Protein AF-A0A8J4F6Y8-F1 (afdb_monomer)

Sequence (234 aa):
ITSCKPILSDVALLPSKLPSEVPADGLSVSTKMNQTKNALALLRNPCPKGVLQQLLASTSFGSQQFRHIGGDKIPEYWGKPSAYTEGTDFLGTPKNHLDLIKKRPLSPDVLEIDNKSLHYKFPLGALSSIANRVTGVAMSVGFAGAGILALRGSLDGVVTSLAGNFVIAFPLKFLVSYVIIYHYLGGLRHFVWDLHKIGNNADRTSLLEVPKVEISSKTLLGASAVISFICALL

Secondary structure (DSSP, 8-state):
-----------------PPP--------THHHHHHHHHHHHHHHS---HHHHHHHHHHT-GGGS----TT-----TTTTS-BTTB--SGGGT--TTHHHHHHT-PPPPSSB-TTSSSB-S---HHHHHHHHHHHHHHHHHHHHHHHHHHHHTT-HHHHHHHHHT-HHHHHHHHHHHHHHHHHHHHHHHHHHHHHTS--GGG--TTSTTSHHHHHHHHHHHHHHHHHHHHHHHH-

Organism: NCBI:txid51714

Mean predicted aligned error: 16.61 Å

InterPro domains:
  IPR000701 Succinate dehydrogenase/fumarate reductase type B, transmembrane subunit [PF01127] (103-204)
  IPR014314 Succinate dehydrogenase, cytochrome b556 subunit [PTHR10978] (63-231)
  IPR014314 Succinate dehydrogenase, cytochrome b556 subunit [cd03499] (104-230)
  IPR034804 Fumarate reductase/succinate dehydrogenase, transmembrane subunit [G3DSA:1.20.1300.10] (100-234)
  IPR034804 Fumarate reductase/succinate dehydrogenase, transmembrane subunit [SSF81343] (102-201)

Radius of gyration: 28.87 Å; Cα contacts (8 Å, |Δi|>4): 109; chains: 1; bounding box: 68×73×69 Å

pLDDT: mean 75.63, std 19.69, range [33.5, 97.75]

Solvent-accessible surface area (backbone atoms only — not comparable to full-atom values): 14434 Å² total; per-residue (Å²): 137,87,89,84,81,84,93,83,84,81,84,79,82,77,83,90,71,84,82,76,86,81,83,94,73,87,85,62,76,66,60,61,59,53,53,53,52,53,54,54,52,62,72,68,50,76,74,55,65,66,58,54,48,49,50,52,58,75,63,46,72,78,74,62,77,85,69,54,92,85,55,94,66,75,58,95,49,70,71,36,62,48,103,88,42,85,40,43,73,87,75,72,62,56,98,58,47,69,64,53,56,74,65,55,78,80,76,69,61,62,41,33,92,82,68,79,48,72,59,52,87,78,51,62,48,56,52,49,54,53,50,35,52,52,28,47,52,52,49,52,51,49,54,52,51,51,51,55,31,50,77,68,70,46,40,65,63,53,52,53,63,46,60,73,38,65,87,54,28,40,61,48,41,24,52,55,39,28,37,53,47,35,29,50,55,47,48,52,51,50,58,57,54,71,76,51,64,71,70,101,68,40,58,98,81,44,73,80,41,66,73,48,36,43,50,53,36,52,48,47,58,51,51,23,50,54,53,13,50,54,60,35,74,106

Structure (mmCIF, N/CA/C/O backbone):
data_AF-A0A8J4F6Y8-F1
#
_entry.id   AF-A0A8J4F6Y8-F1
#
loop_
_atom_site.group_PDB
_atom_site.id
_atom_site.type_symbol
_atom_site.label_atom_id
_atom_site.label_alt_id
_atom_site.label_comp_id
_atom_site.label_asym_id
_atom_site.label_entity_id
_atom_site.label_seq_id
_atom_site.pdbx_PDB_ins_code
_atom_site.Cartn_x
_atom_site.Cartn_y
_atom_site.Cartn_z
_atom_site.occupancy
_atom_site.B_iso_or_equiv
_atom_site.auth_seq_id
_atom_site.auth_comp_id
_atom_site.auth_asym_id
_atom_site.auth_atom_id
_atom_site.pdbx_PDB_model_num
ATOM 1 N N . ILE A 1 1 ? 40.775 19.683 -25.500 1.00 45.91 1 ILE A N 1
ATOM 2 C CA . ILE A 1 1 ? 40.633 21.156 -25.639 1.00 45.91 1 ILE A CA 1
ATOM 3 C C . ILE A 1 1 ? 39.166 21.426 -25.969 1.00 45.91 1 ILE A C 1
ATOM 5 O O . ILE A 1 1 ? 38.630 20.609 -26.699 1.00 45.91 1 ILE A O 1
ATOM 9 N N . THR A 1 2 ? 38.576 22.484 -25.379 1.00 39.84 2 THR A N 1
ATOM 10 C CA . THR A 1 2 ? 37.134 22.843 -25.201 1.00 39.84 2 THR A CA 1
ATOM 11 C C . THR A 1 2 ? 36.438 22.042 -24.084 1.00 39.84 2 THR A C 1
ATOM 13 O O . THR A 1 2 ? 35.984 20.935 -24.327 1.00 39.84 2 THR A O 1
ATOM 16 N N . SER A 1 3 ? 36.501 22.393 -22.789 1.00 33.50 3 SER A N 1
ATOM 17 C CA . SER A 1 3 ? 36.133 23.624 -22.047 1.00 33.50 3 SER A CA 1
ATOM 18 C C . SER A 1 3 ? 34.637 23.966 -22.107 1.00 33.50 3 SER A C 1
ATOM 20 O O . SER A 1 3 ? 34.219 24.799 -22.905 1.00 33.50 3 SER A O 1
ATOM 22 N N . CYS A 1 4 ? 33.846 23.332 -21.235 1.00 36.78 4 CYS A N 1
ATOM 23 C CA . CYS A 1 4 ? 32.502 23.778 -20.862 1.00 36.78 4 CYS A CA 1
ATOM 24 C C . CYS A 1 4 ? 32.566 24.360 -19.443 1.00 36.78 4 CYS A C 1
ATOM 26 O O . CYS A 1 4 ? 32.826 23.640 -18.480 1.00 36.78 4 CYS A O 1
ATOM 28 N N . LYS A 1 5 ? 32.364 25.677 -19.335 1.00 39.34 5 LYS A N 1
ATOM 29 C CA . LYS A 1 5 ? 32.176 26.402 -18.070 1.00 39.34 5 LYS A CA 1
ATOM 30 C C . LYS A 1 5 ? 30.792 26.094 -17.468 1.00 39.34 5 LYS A C 1
ATOM 32 O O . LYS A 1 5 ? 29.845 25.902 -18.230 1.00 39.34 5 LYS A O 1
ATOM 37 N N . PRO A 1 6 ? 30.652 26.107 -16.131 1.00 40.25 6 PRO A N 1
ATOM 38 C CA . PRO A 1 6 ? 29.367 25.979 -15.454 1.00 40.25 6 PRO A CA 1
ATOM 39 C C . PRO A 1 6 ? 28.581 27.299 -15.493 1.00 40.25 6 PRO A C 1
ATOM 41 O O . PRO A 1 6 ? 29.143 28.376 -15.296 1.00 40.25 6 PRO A O 1
ATOM 44 N N . ILE A 1 7 ? 27.273 27.199 -15.729 1.00 39.38 7 ILE A N 1
ATOM 45 C CA . ILE A 1 7 ? 26.305 28.293 -15.598 1.00 39.38 7 ILE A CA 1
ATOM 46 C C . ILE A 1 7 ? 25.971 28.419 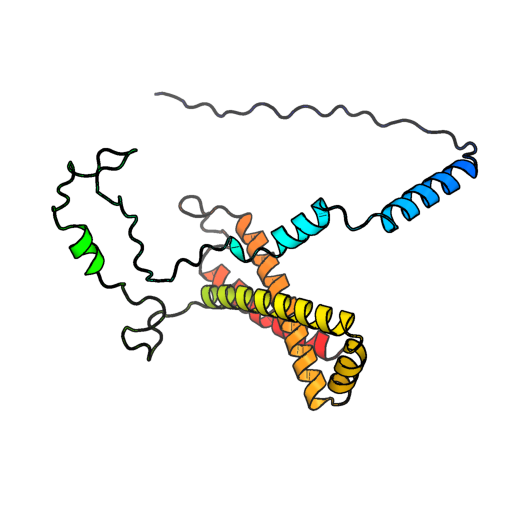-14.106 1.00 39.38 7 ILE A C 1
ATOM 48 O O . ILE A 1 7 ? 25.304 27.560 -13.533 1.00 39.38 7 ILE A O 1
ATOM 52 N N . LEU A 1 8 ? 26.504 29.466 -13.479 1.00 44.38 8 LEU A N 1
ATOM 53 C CA . LEU A 1 8 ? 26.284 29.856 -12.087 1.00 44.38 8 LEU A CA 1
ATOM 54 C C . LEU A 1 8 ? 26.102 31.383 -12.075 1.00 44.38 8 LEU A C 1
ATOM 56 O O . LEU A 1 8 ? 27.085 32.115 -12.086 1.00 44.38 8 LEU A O 1
ATOM 60 N N . SER A 1 9 ? 24.847 31.829 -12.130 1.00 41.81 9 SER A N 1
ATOM 61 C CA . SER A 1 9 ? 24.334 33.195 -11.884 1.00 41.81 9 SER A CA 1
ATOM 62 C C . SER A 1 9 ? 22.834 33.115 -12.225 1.00 41.81 9 SER A C 1
ATOM 64 O O . SER A 1 9 ? 22.499 32.704 -13.328 1.00 41.81 9 SER A O 1
ATOM 66 N N . ASP A 1 10 ? 21.860 33.263 -11.330 1.00 35.16 10 ASP A N 1
ATOM 67 C CA . ASP A 1 10 ? 21.600 34.439 -10.510 1.00 35.16 10 ASP A CA 1
ATOM 68 C C . ASP A 1 10 ? 20.793 34.051 -9.258 1.00 35.16 10 ASP A C 1
ATOM 70 O O . ASP A 1 10 ? 19.591 33.786 -9.313 1.00 35.16 10 ASP A O 1
ATOM 74 N N . VAL A 1 11 ? 21.452 34.038 -8.099 1.00 44.16 11 VAL A N 1
ATOM 75 C CA . VAL A 1 11 ? 20.766 34.136 -6.806 1.00 44.16 11 VAL A CA 1
ATOM 76 C C . VAL A 1 11 ? 20.540 35.622 -6.569 1.00 44.16 11 VAL A C 1
ATOM 78 O O . VAL A 1 11 ? 21.456 36.352 -6.194 1.00 44.16 11 VAL A O 1
ATOM 81 N N . ALA A 1 12 ? 19.322 36.079 -6.849 1.00 41.81 12 ALA A N 1
ATOM 82 C CA . ALA A 1 12 ? 18.897 37.429 -6.532 1.00 41.81 12 ALA A CA 1
ATOM 83 C C . ALA A 1 12 ? 18.983 37.649 -5.013 1.00 41.81 12 ALA A C 1
ATOM 85 O O . ALA A 1 12 ? 18.318 36.982 -4.219 1.00 41.81 12 ALA A O 1
ATOM 86 N N . LEU A 1 13 ? 19.840 38.596 -4.638 1.00 40.38 13 LEU A N 1
ATOM 87 C CA . LEU A 1 13 ? 19.962 39.184 -3.311 1.00 40.38 13 LEU A CA 1
ATOM 88 C C . LEU A 1 13 ? 18.589 39.668 -2.818 1.00 40.38 13 LEU A C 1
ATOM 90 O O . LEU A 1 13 ? 18.025 40.618 -3.360 1.00 40.38 13 LEU A O 1
ATOM 94 N N . LEU A 1 14 ? 18.067 39.034 -1.767 1.00 41.09 14 LEU A N 1
ATOM 95 C CA . LEU A 1 14 ? 16.946 39.567 -0.997 1.00 41.09 14 LEU A CA 1
ATOM 96 C C . LEU A 1 14 ? 17.449 40.727 -0.119 1.00 41.09 14 LEU A C 1
ATOM 98 O O . LEU A 1 14 ? 18.405 40.535 0.636 1.00 41.09 14 LEU A O 1
ATOM 102 N N . PRO A 1 15 ? 16.829 41.919 -0.163 1.00 41.16 15 PRO A N 1
ATOM 103 C CA . PRO A 1 15 ? 17.179 42.996 0.748 1.00 41.16 15 PRO A CA 1
ATOM 104 C C . PRO A 1 15 ? 16.676 42.692 2.164 1.00 41.16 15 PRO A C 1
ATOM 106 O O . PRO A 1 15 ? 15.479 42.552 2.415 1.00 41.16 15 PRO A O 1
ATOM 109 N N . SER A 1 16 ? 17.608 42.654 3.112 1.00 47.72 16 SER A N 1
ATOM 110 C CA . SER A 1 16 ? 17.347 42.716 4.546 1.00 47.72 16 SER A CA 1
ATOM 111 C C . SER A 1 16 ? 16.750 44.080 4.909 1.00 47.72 16 SER A C 1
ATOM 113 O O . SER A 1 16 ? 17.467 45.078 5.002 1.00 47.72 16 SER A O 1
ATOM 115 N N . LYS A 1 17 ? 15.436 44.138 5.131 1.00 40.09 17 LYS A N 1
ATOM 116 C CA . LYS A 1 17 ? 14.787 45.263 5.813 1.00 40.09 17 LYS A CA 1
ATOM 117 C C . LYS A 1 17 ? 13.775 44.721 6.817 1.00 40.09 17 LYS A C 1
ATOM 119 O O . LYS A 1 17 ? 12.683 44.300 6.456 1.00 40.09 17 LYS A O 1
ATOM 124 N N . LEU A 1 18 ? 14.189 44.712 8.081 1.00 46.00 18 LEU A N 1
ATOM 125 C CA . LEU A 1 18 ? 13.312 44.573 9.240 1.00 46.00 18 LEU A CA 1
ATOM 126 C C . LEU A 1 18 ? 12.413 45.819 9.313 1.00 46.00 18 LEU A C 1
ATOM 128 O O . LEU A 1 18 ? 12.954 46.928 9.320 1.00 46.00 18 LEU A O 1
ATOM 132 N N . PRO A 1 19 ? 11.077 45.691 9.363 1.00 43.34 19 PRO A N 1
ATOM 133 C CA . PRO A 1 19 ? 10.228 46.812 9.724 1.00 43.34 19 PRO A CA 1
ATOM 134 C C . PRO A 1 19 ? 10.317 47.052 11.235 1.00 43.34 19 PRO A C 1
ATOM 136 O O . PRO A 1 19 ? 9.985 46.193 12.050 1.00 43.34 19 PRO A O 1
ATOM 139 N N . SER A 1 20 ? 10.808 48.240 11.573 1.00 45.66 20 SER A N 1
ATOM 140 C CA . SER A 1 20 ? 10.759 48.867 12.888 1.00 45.66 20 SER A CA 1
ATOM 141 C C . SER A 1 20 ? 9.320 49.022 13.393 1.00 45.66 20 SER A C 1
ATOM 143 O O . SER A 1 20 ? 8.430 49.362 12.617 1.00 45.66 20 SER A O 1
ATOM 145 N N . GLU A 1 21 ? 9.158 48.775 14.692 1.00 44.97 21 GLU A N 1
ATOM 146 C CA . GLU A 1 21 ? 8.142 49.259 15.640 1.00 44.97 21 GLU A CA 1
ATOM 147 C C . GLU A 1 21 ? 6.882 49.940 15.067 1.00 44.97 21 GLU A C 1
ATOM 149 O O . GLU A 1 21 ? 6.929 51.040 14.517 1.00 44.97 21 GLU A O 1
ATOM 154 N N . VAL A 1 22 ? 5.724 49.311 15.302 1.00 48.88 22 VAL A N 1
ATOM 155 C CA . VAL A 1 22 ? 4.402 49.942 15.170 1.00 48.88 22 VAL A CA 1
ATOM 156 C C . VAL A 1 22 ? 3.898 50.286 16.579 1.00 48.88 22 VAL A C 1
ATOM 158 O O . VAL A 1 22 ? 3.824 49.380 17.415 1.00 48.88 22 VAL A O 1
ATOM 161 N N . PRO A 1 23 ? 3.549 51.554 16.866 1.00 44.72 23 PRO A N 1
ATOM 162 C CA . PRO A 1 23 ? 3.021 51.957 18.162 1.00 44.72 23 PRO A CA 1
ATOM 163 C C . PRO A 1 23 ? 1.606 51.410 18.378 1.00 44.72 23 PRO A C 1
ATOM 165 O O . PRO A 1 23 ? 0.785 51.324 17.462 1.00 44.72 23 PRO A O 1
ATOM 168 N N . ALA A 1 24 ? 1.341 51.024 19.621 1.00 49.94 24 ALA A N 1
ATOM 169 C CA . ALA A 1 24 ? 0.055 50.541 20.084 1.00 49.94 24 ALA A CA 1
ATOM 170 C C . ALA A 1 24 ? -0.905 51.715 20.296 1.00 49.94 24 ALA A C 1
ATOM 172 O O . ALA A 1 24 ? -0.893 52.295 21.370 1.00 49.94 24 ALA A O 1
ATOM 173 N N . ASP A 1 25 ? -1.758 52.016 19.312 1.00 44.94 25 ASP A N 1
ATOM 174 C CA . ASP A 1 25 ? -2.894 52.923 19.498 1.00 44.94 25 ASP A CA 1
ATOM 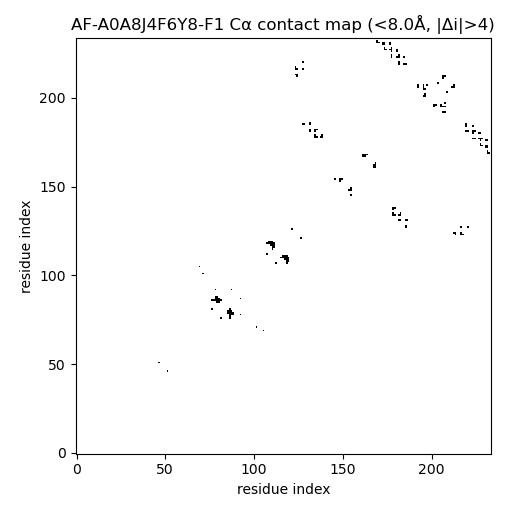175 C C . ASP A 1 25 ? -4.140 52.471 18.709 1.00 44.94 25 ASP A C 1
ATOM 177 O O . ASP A 1 25 ? -4.125 52.278 17.494 1.00 44.94 25 ASP A O 1
ATOM 181 N N . GLY A 1 26 ? -5.225 52.279 19.468 1.00 54.50 26 GLY A N 1
ATOM 182 C CA . GLY A 1 26 ? -6.647 52.197 19.105 1.00 54.50 26 GLY A CA 1
ATOM 183 C C . GLY A 1 26 ? -7.071 51.851 17.671 1.00 54.50 26 GLY A C 1
ATOM 184 O O . GLY A 1 26 ? -7.261 52.741 16.845 1.00 54.50 26 GLY A O 1
ATOM 185 N N . LEU A 1 27 ? -7.460 50.588 17.429 1.00 42.03 27 LEU A N 1
ATOM 186 C CA . LEU A 1 27 ? -8.273 50.215 16.262 1.00 42.03 27 LEU A CA 1
ATOM 187 C C . LEU A 1 27 ? -9.719 49.846 16.650 1.00 42.03 27 LEU A C 1
ATOM 189 O O . LEU A 1 27 ? -10.044 48.725 17.039 1.00 42.03 27 LEU A O 1
ATOM 193 N N . SER A 1 28 ? -10.561 50.869 16.522 1.00 46.94 28 SER A N 1
ATOM 194 C CA . SER A 1 28 ? -12.016 50.916 16.334 1.00 46.94 28 SER A CA 1
ATOM 195 C C . SER A 1 28 ? -12.757 49.596 16.028 1.00 46.94 28 SER A C 1
ATOM 197 O O . SER A 1 28 ? -12.489 48.889 15.055 1.00 46.94 28 SER A O 1
ATOM 199 N N . VAL A 1 29 ? -13.822 49.364 16.806 1.00 55.50 29 VAL A N 1
ATOM 200 C CA . VAL A 1 29 ? -14.866 48.321 16.681 1.00 55.50 29 VAL A CA 1
ATOM 201 C C . VAL A 1 29 ? -15.483 48.219 15.269 1.00 55.50 29 VAL A C 1
ATOM 203 O O . VAL A 1 29 ? -15.992 47.163 14.887 1.00 55.50 29 VAL A O 1
ATOM 206 N N . SER A 1 30 ? -15.373 49.268 14.448 1.00 52.03 30 SER A N 1
ATOM 207 C CA . SER A 1 30 ? -15.907 49.318 13.079 1.00 52.03 30 SER A CA 1
ATOM 208 C C . SER A 1 30 ? -15.252 48.298 12.128 1.00 52.03 30 SER A C 1
ATOM 210 O O . SER A 1 30 ? -15.919 47.707 11.275 1.00 52.03 30 SER A O 1
ATOM 212 N N . THR A 1 31 ? -13.966 47.981 12.319 1.00 53.06 31 THR A N 1
ATOM 213 C CA . THR A 1 31 ? -13.228 47.064 11.428 1.00 53.06 31 THR A CA 1
ATOM 214 C C . THR A 1 31 ? -13.660 45.602 11.607 1.00 53.06 31 THR A C 1
ATOM 216 O O . THR A 1 31 ? -13.779 44.863 10.626 1.00 53.06 31 THR A O 1
ATOM 219 N N . LYS A 1 32 ? -14.000 45.185 12.839 1.00 52.16 32 LYS A N 1
ATOM 220 C CA . LYS A 1 32 ? -14.500 43.823 13.125 1.00 52.16 32 LYS A CA 1
ATOM 221 C C . LYS A 1 32 ? -15.874 43.556 12.499 1.00 52.16 32 LYS A C 1
ATOM 223 O O . LYS A 1 32 ? -16.156 42.430 12.084 1.00 52.16 32 LYS A O 1
ATOM 228 N N . MET A 1 33 ? -16.715 44.584 12.381 1.00 51.03 33 MET A N 1
ATOM 229 C CA . MET A 1 33 ? -18.064 44.448 11.824 1.00 51.03 33 MET A CA 1
ATOM 230 C C . MET A 1 33 ? -18.070 44.346 10.289 1.00 51.03 33 MET A C 1
ATOM 232 O O . MET A 1 33 ? -18.961 43.726 9.712 1.00 51.03 33 MET A O 1
ATOM 236 N N . ASN A 1 34 ? -17.047 44.883 9.618 1.00 51.78 34 ASN A N 1
ATOM 237 C CA . ASN A 1 34 ? -16.889 44.739 8.169 1.00 51.78 34 ASN A CA 1
ATOM 238 C C . ASN A 1 34 ? -16.245 43.399 7.781 1.00 51.78 34 ASN A C 1
ATOM 240 O O . ASN A 1 34 ? -16.642 42.796 6.786 1.00 51.78 34 ASN A O 1
ATOM 244 N N . GLN A 1 35 ? -15.326 42.866 8.595 1.00 55.72 35 GLN A N 1
ATOM 245 C CA . GLN A 1 35 ? -14.761 41.534 8.347 1.00 55.72 35 GLN A CA 1
ATOM 246 C C . GLN A 1 35 ? -15.780 40.402 8.539 1.00 55.72 35 GLN A C 1
ATOM 248 O O . GLN A 1 35 ? -15.805 39.461 7.748 1.00 55.72 35 GLN A O 1
ATOM 253 N N . THR A 1 36 ? -16.678 40.517 9.521 1.00 56.38 36 THR A N 1
ATOM 254 C CA . THR A 1 36 ? -17.753 39.532 9.740 1.00 56.38 36 THR A CA 1
ATOM 255 C C . THR A 1 36 ? -18.798 39.549 8.625 1.00 56.38 36 THR A C 1
ATOM 257 O O . THR A 1 36 ? -19.221 38.485 8.181 1.00 56.38 36 THR A O 1
ATOM 260 N N . LYS A 1 37 ? -19.157 40.723 8.090 1.00 53.41 37 LYS A N 1
ATOM 261 C CA . LYS A 1 37 ? -20.052 40.829 6.922 1.00 53.41 37 LYS A CA 1
ATOM 262 C C . LYS A 1 37 ? -19.440 40.219 5.654 1.00 53.41 37 LYS A C 1
ATOM 264 O O . LYS A 1 37 ? -20.149 39.537 4.920 1.00 53.41 37 LYS A O 1
ATOM 269 N N . ASN A 1 38 ? -18.134 40.385 5.438 1.00 56.91 38 ASN A N 1
ATOM 270 C CA . ASN A 1 38 ? -17.424 39.783 4.302 1.00 56.91 38 ASN A CA 1
ATOM 271 C C . ASN A 1 38 ? -17.278 38.254 4.438 1.00 56.91 38 ASN A C 1
ATOM 273 O O . ASN A 1 38 ? -17.430 37.534 3.453 1.00 56.91 38 ASN A O 1
ATOM 277 N N . ALA A 1 39 ? -17.059 37.742 5.654 1.00 57.31 39 ALA A N 1
ATOM 278 C CA . ALA A 1 39 ? -17.032 36.303 5.925 1.00 57.31 39 ALA A CA 1
ATOM 279 C C . ALA A 1 39 ? -18.417 35.648 5.758 1.00 57.31 39 ALA A C 1
ATOM 281 O O . ALA A 1 39 ? -18.533 34.564 5.188 1.00 57.31 39 ALA A O 1
ATOM 282 N N . LEU A 1 40 ? -19.484 36.331 6.187 1.00 53.00 40 LEU A N 1
ATOM 283 C CA . LEU A 1 40 ? -20.857 35.852 6.017 1.00 53.00 40 LEU A CA 1
ATOM 284 C C . LEU A 1 40 ? -21.312 35.905 4.547 1.00 53.00 40 LEU A C 1
ATOM 286 O O . LEU A 1 40 ? -22.072 35.047 4.105 1.00 53.00 40 LEU A O 1
ATOM 290 N N . ALA A 1 41 ? -20.824 36.880 3.772 1.00 54.75 41 ALA A N 1
ATOM 291 C CA . ALA A 1 41 ? -21.063 36.964 2.331 1.00 54.75 41 ALA A CA 1
ATOM 292 C C . ALA A 1 41 ? -20.375 35.824 1.555 1.00 54.75 41 ALA A C 1
ATOM 294 O O . ALA A 1 41 ? -20.940 35.323 0.585 1.00 54.75 41 ALA A O 1
ATOM 295 N N . LEU A 1 42 ? -19.209 35.350 2.012 1.00 53.22 42 LEU A N 1
ATOM 296 C CA . LEU A 1 42 ? -18.530 34.179 1.439 1.00 53.22 42 LEU A CA 1
ATOM 297 C C . LEU A 1 42 ? -19.296 32.867 1.673 1.00 53.22 42 LEU A C 1
ATOM 299 O O . LEU A 1 42 ? -19.294 32.011 0.794 1.00 53.22 42 LEU A O 1
ATOM 303 N N . LEU A 1 43 ? -20.001 32.732 2.802 1.00 53.91 43 LEU A N 1
ATOM 304 C CA . LEU A 1 43 ? -20.851 31.567 3.099 1.00 53.91 43 LEU A CA 1
ATOM 305 C C . LEU A 1 43 ? -22.188 31.571 2.338 1.00 53.91 43 LEU A C 1
ATOM 307 O O . LEU A 1 43 ? -22.847 30.537 2.254 1.00 53.91 43 LEU A O 1
ATOM 311 N N . ARG A 1 44 ? -22.603 32.721 1.791 1.00 54.22 44 ARG A N 1
ATOM 312 C CA . ARG A 1 44 ? -23.896 32.893 1.106 1.00 54.22 44 ARG A CA 1
ATOM 313 C C . ARG A 1 44 ? -23.809 32.765 -0.416 1.00 54.22 44 ARG A C 1
ATOM 315 O O . ARG A 1 44 ? -24.844 32.726 -1.079 1.00 54.22 44 ARG A O 1
ATOM 322 N N . ASN A 1 45 ? -22.600 32.692 -0.970 1.00 50.25 45 ASN A N 1
ATOM 323 C CA . ASN A 1 45 ? -22.407 32.506 -2.401 1.00 50.25 45 ASN A CA 1
ATOM 324 C C . ASN A 1 45 ? -22.525 31.016 -2.755 1.00 50.25 45 ASN A C 1
ATOM 326 O O . ASN A 1 45 ? -21.855 30.193 -2.126 1.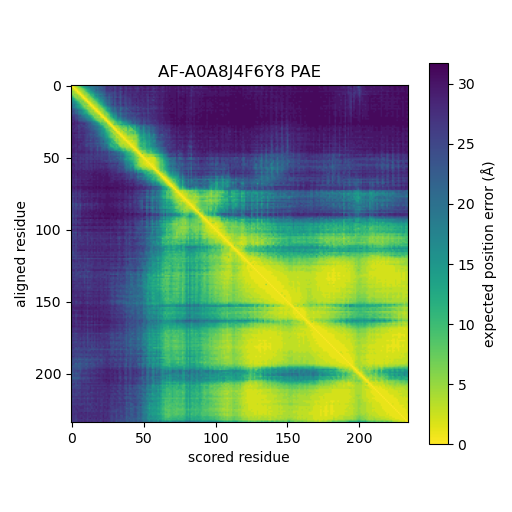00 50.25 45 ASN A O 1
ATOM 330 N N . PRO A 1 46 ? -23.342 30.641 -3.760 1.00 56.59 46 PRO A N 1
ATOM 331 C CA . PRO A 1 46 ? -23.347 29.275 -4.264 1.00 56.59 46 PRO A CA 1
ATOM 332 C C . PRO A 1 46 ? -21.923 28.944 -4.701 1.00 56.59 46 PRO A C 1
ATOM 334 O O . PRO A 1 46 ? -21.328 29.732 -5.439 1.00 56.59 46 PRO A O 1
ATOM 337 N N . CYS A 1 47 ? -21.395 27.831 -4.175 1.00 57.16 47 CYS A N 1
ATOM 338 C CA . CYS A 1 47 ? -20.055 27.289 -4.413 1.00 57.16 47 CYS A CA 1
ATOM 339 C C . CYS A 1 47 ? -19.452 27.863 -5.705 1.00 57.16 47 CYS A C 1
ATOM 341 O O . CYS A 1 47 ? -19.979 27.555 -6.784 1.00 57.16 47 CYS A O 1
ATOM 343 N N . PRO A 1 48 ? -18.440 28.755 -5.630 1.00 60.44 48 PRO A N 1
ATOM 344 C CA . PRO A 1 48 ? -17.907 29.384 -6.825 1.00 60.44 48 PRO A CA 1
ATOM 345 C C . PRO A 1 48 ? -17.555 28.270 -7.799 1.00 60.44 48 PRO A C 1
ATOM 347 O O . PRO A 1 48 ? -16.901 27.303 -7.417 1.00 60.44 48 PRO A O 1
ATOM 350 N N . LYS A 1 49 ? -18.034 28.371 -9.042 1.00 55.56 49 LYS A N 1
ATOM 351 C CA . LYS A 1 49 ? -17.896 27.313 -10.057 1.00 55.56 49 LYS A CA 1
ATOM 352 C C . LYS A 1 49 ? -16.456 26.800 -10.171 1.00 55.56 49 LYS A C 1
ATOM 354 O O . LYS A 1 49 ? -16.270 25.634 -10.472 1.00 55.56 49 LYS A O 1
ATOM 359 N N . GLY A 1 50 ? -15.463 27.633 -9.841 1.00 58.00 50 GLY A N 1
ATOM 360 C CA . GLY A 1 50 ? -14.059 27.246 -9.704 1.00 58.00 50 GLY A CA 1
ATOM 361 C C . GLY A 1 50 ? -13.781 26.184 -8.633 1.00 58.00 50 GLY A C 1
ATOM 362 O O . GLY A 1 50 ? -13.047 25.254 -8.919 1.00 58.00 50 GLY A O 1
ATOM 363 N N . VAL A 1 51 ? -14.400 26.241 -7.450 1.00 63.84 51 VAL A N 1
ATOM 364 C CA . VAL A 1 51 ? -14.264 25.214 -6.396 1.00 63.84 51 VAL A CA 1
ATOM 365 C C . VAL A 1 51 ? -14.971 23.924 -6.800 1.00 63.84 51 VAL A C 1
ATOM 367 O O . VAL A 1 51 ? -14.425 22.845 -6.603 1.00 63.84 51 VAL A O 1
ATOM 370 N N . LEU A 1 52 ? -16.144 24.013 -7.434 1.00 57.66 52 LEU A N 1
ATOM 371 C CA . LEU A 1 52 ? -16.853 22.833 -7.940 1.00 57.66 52 LEU A CA 1
ATOM 372 C C . LEU A 1 52 ? -16.105 22.195 -9.122 1.00 57.66 52 LEU A C 1
ATOM 374 O O . LEU A 1 52 ? -16.005 20.977 -9.204 1.00 57.66 52 LEU A O 1
ATOM 378 N N . GLN A 1 53 ? -15.501 23.005 -9.991 1.00 56.12 53 GLN A N 1
ATOM 379 C CA . GLN A 1 53 ? -14.661 22.551 -11.096 1.00 56.12 53 GLN A CA 1
ATOM 380 C C . GLN A 1 53 ? -13.311 22.014 -10.617 1.00 56.12 53 GLN A C 1
ATOM 382 O O . GLN A 1 53 ? -12.813 21.053 -11.187 1.00 56.12 53 GLN A O 1
ATOM 387 N N . GLN A 1 54 ? -12.752 22.562 -9.539 1.00 56.47 54 GLN A N 1
ATOM 388 C CA . GLN A 1 54 ? -11.549 22.050 -8.888 1.00 56.47 54 GLN A CA 1
ATOM 389 C C . GLN A 1 54 ? -11.837 20.759 -8.114 1.00 56.47 54 GLN A C 1
ATOM 391 O O . GLN A 1 54 ? -10.993 19.870 -8.106 1.00 56.47 54 GLN A O 1
ATOM 396 N N . LEU A 1 55 ? -13.036 20.595 -7.545 1.00 55.44 55 LEU A N 1
ATOM 397 C CA . LEU A 1 55 ? -13.510 19.343 -6.946 1.00 55.44 55 LEU A CA 1
ATOM 398 C C . LEU A 1 55 ? -13.802 18.278 -8.020 1.00 55.44 55 LEU A C 1
ATOM 400 O O . LEU A 1 55 ? -13.420 17.124 -7.862 1.00 55.44 55 LEU A O 1
ATOM 404 N N . LEU A 1 56 ? -14.401 18.660 -9.153 1.00 56.84 56 LEU A N 1
ATOM 405 C CA . LEU A 1 56 ? -14.590 17.789 -10.323 1.00 56.84 56 LEU A CA 1
ATOM 406 C C . LEU A 1 56 ? -13.258 17.401 -10.986 1.00 56.84 56 LEU A C 1
ATOM 408 O O . LEU A 1 56 ? -13.091 16.263 -11.411 1.00 56.84 56 LEU A O 1
ATOM 412 N N . ALA A 1 57 ? -12.289 18.317 -11.039 1.00 55.44 57 ALA A N 1
ATOM 413 C CA . ALA A 1 57 ? -10.946 18.047 -11.551 1.00 55.44 57 ALA A CA 1
ATOM 414 C C . ALA A 1 57 ? -10.105 17.213 -10.572 1.00 55.44 57 ALA A C 1
ATOM 416 O O . ALA A 1 57 ? -9.309 16.387 -10.993 1.00 55.44 57 ALA A O 1
ATOM 417 N N . SER A 1 58 ? -10.292 17.367 -9.259 1.00 53.81 58 SER A N 1
ATOM 418 C CA . SER A 1 58 ? -9.622 16.511 -8.266 1.00 53.81 58 SER A CA 1
ATOM 419 C C . SER A 1 58 ? -10.291 15.143 -8.107 1.00 53.81 58 SER A C 1
ATOM 421 O O . SER A 1 58 ? -9.63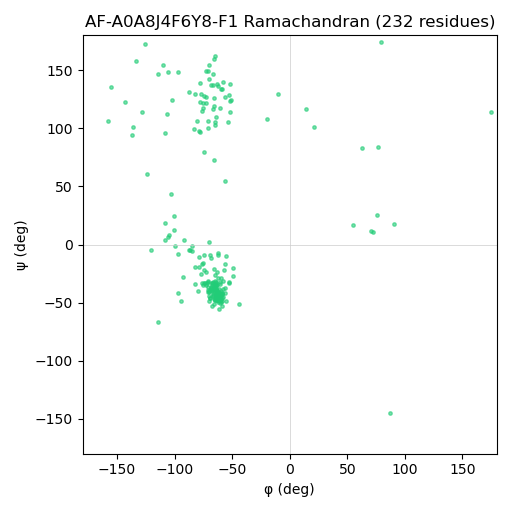9 14.194 -7.682 1.00 53.81 58 SER A O 1
ATOM 423 N N . THR A 1 59 ? -11.553 15.003 -8.525 1.00 50.88 59 THR A N 1
ATOM 424 C CA . THR A 1 59 ? -12.245 13.711 -8.681 1.00 50.88 59 THR A CA 1
ATOM 425 C C . THR A 1 59 ? -12.115 13.127 -10.088 1.00 50.88 59 THR A C 1
ATOM 427 O O . THR A 1 59 ? -12.661 12.052 -10.350 1.00 50.88 59 THR A O 1
ATOM 430 N N . SER A 1 60 ? -11.361 13.763 -10.998 1.00 46.53 60 SER A N 1
ATOM 431 C CA . SER A 1 60 ? -11.117 13.215 -12.328 1.00 46.53 60 SER A CA 1
ATOM 432 C C . SER A 1 60 ? -10.124 12.050 -12.259 1.00 46.53 60 SER A C 1
ATOM 434 O O . SER A 1 60 ? -8.969 12.143 -12.665 1.00 46.53 60 SER A O 1
ATOM 436 N N . PHE A 1 61 ? -10.634 10.886 -11.867 1.00 47.72 61 PHE A N 1
ATOM 437 C CA . PHE A 1 61 ? -10.113 9.588 -12.297 1.00 47.72 61 PHE A CA 1
ATOM 438 C C . PHE A 1 61 ? -10.076 9.461 -13.841 1.00 47.72 61 PHE A C 1
ATOM 440 O O . PHE A 1 61 ? -9.495 8.522 -14.374 1.00 47.72 61 PHE A O 1
ATOM 447 N N . GLY A 1 62 ? -10.675 10.409 -14.577 1.00 41.03 62 GLY A N 1
ATOM 448 C CA . GLY A 1 62 ? -10.826 10.395 -16.033 1.00 41.03 62 GLY A CA 1
ATOM 449 C C . GLY A 1 62 ? -9.578 10.703 -16.869 1.00 41.03 62 GLY A C 1
ATOM 450 O O . GLY A 1 62 ? -9.636 10.515 -18.080 1.00 41.03 62 GLY A O 1
ATOM 451 N N . SER A 1 63 ? -8.457 11.146 -16.284 1.00 42.66 63 SER A N 1
ATOM 452 C CA . SER A 1 63 ? -7.206 11.355 -17.040 1.00 42.66 63 SER A CA 1
ATOM 453 C C . SER A 1 63 ? -6.139 10.292 -16.786 1.00 42.66 63 SER A C 1
ATOM 455 O O . SER A 1 63 ? -5.027 10.409 -17.303 1.00 42.66 63 SER A O 1
ATOM 457 N N . GLN A 1 64 ? -6.448 9.227 -16.039 1.00 44.19 64 GLN A N 1
ATOM 458 C CA . GLN A 1 64 ? -5.694 7.995 -16.220 1.00 44.19 64 GLN A CA 1
ATOM 459 C C . GLN A 1 64 ? -6.120 7.434 -17.571 1.00 44.19 64 GLN A C 1
ATOM 461 O O . GLN A 1 64 ? -7.235 6.942 -17.730 1.00 44.19 64 GLN A O 1
ATOM 466 N N . GLN A 1 65 ? -5.245 7.546 -18.575 1.00 43.12 65 GLN A N 1
ATOM 467 C CA . GLN A 1 65 ? -5.399 6.753 -19.785 1.00 43.12 65 GLN A CA 1
ATOM 468 C C . GLN A 1 65 ? -5.497 5.296 -19.327 1.00 43.12 65 GLN A C 1
ATOM 470 O O . GLN A 1 65 ? -4.487 4.710 -18.938 1.00 43.12 65 GLN A O 1
ATOM 475 N N . PHE A 1 66 ? -6.699 4.717 -19.362 1.00 41.66 66 PHE A N 1
ATOM 476 C CA . PHE A 1 66 ? -6.902 3.277 -19.278 1.00 41.66 66 PHE A CA 1
ATOM 477 C C . PHE A 1 66 ? -6.290 2.666 -20.541 1.00 41.66 66 PHE A C 1
ATOM 479 O O . PHE A 1 66 ? -6.972 2.294 -21.495 1.00 41.66 66 PHE A O 1
ATOM 486 N N . ARG A 1 67 ? -4.958 2.639 -20.593 1.00 48.31 67 ARG A N 1
ATOM 487 C CA . ARG A 1 67 ? -4.212 1.822 -21.530 1.00 48.31 67 ARG A CA 1
ATOM 488 C C . ARG A 1 67 ? -4.417 0.411 -21.018 1.00 48.31 67 ARG A C 1
ATOM 490 O O . ARG A 1 67 ? -3.828 0.026 -20.013 1.00 48.31 67 ARG A O 1
ATOM 497 N N . HIS A 1 68 ? -5.338 -0.308 -21.647 1.00 49.81 68 HIS A N 1
ATOM 498 C CA . HIS A 1 68 ? -5.481 -1.735 -21.415 1.00 49.81 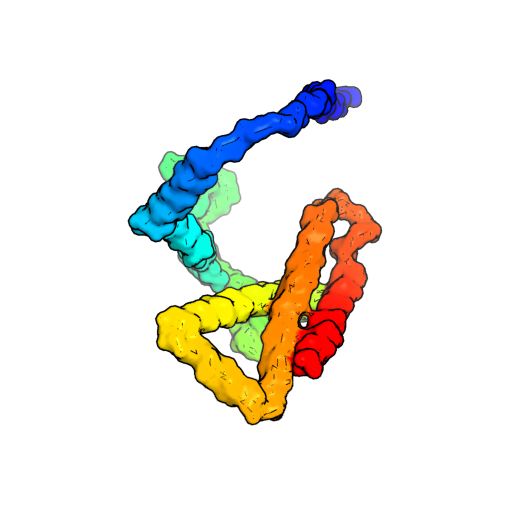68 HIS A CA 1
ATOM 499 C C . HIS A 1 68 ? -4.088 -2.360 -21.571 1.00 49.81 68 HIS A C 1
ATOM 501 O O . HIS A 1 68 ? -3.420 -2.113 -22.580 1.00 49.81 68 HIS A O 1
ATOM 507 N N . ILE A 1 69 ? -3.616 -3.078 -20.549 1.00 50.88 69 ILE A N 1
ATOM 508 C CA . ILE A 1 69 ? -2.370 -3.839 -20.645 1.00 50.88 69 ILE A CA 1
ATOM 509 C C . ILE A 1 69 ? -2.638 -4.914 -21.697 1.00 50.88 69 ILE A C 1
ATOM 511 O O . ILE A 1 69 ? -3.434 -5.817 -21.475 1.00 50.88 69 ILE A O 1
ATOM 515 N N . GLY A 1 70 ? -2.066 -4.710 -22.884 1.00 55.56 70 GLY A N 1
ATOM 516 C CA . GLY A 1 70 ? -2.335 -5.504 -24.081 1.00 55.56 70 GLY A CA 1
ATOM 517 C C . GLY A 1 70 ? -3.467 -5.023 -24.992 1.00 55.56 70 GLY A C 1
ATOM 518 O O . GLY A 1 70 ? -3.943 -5.784 -25.821 1.00 55.56 70 GLY A O 1
ATOM 519 N N . GLY A 1 71 ? -3.903 -3.764 -24.881 1.00 52.22 71 GLY A N 1
ATOM 520 C CA . GLY A 1 71 ? -4.899 -3.189 -25.789 1.00 52.22 71 GLY A CA 1
ATOM 521 C C . GLY A 1 71 ? -4.318 -2.853 -27.158 1.00 52.22 71 GLY A C 1
ATOM 522 O O . GLY A 1 71 ? -3.412 -2.026 -27.249 1.00 52.22 71 GLY A O 1
ATOM 523 N N . ASP A 1 72 ? -4.905 -3.442 -28.199 1.00 59.56 72 ASP A N 1
ATOM 524 C CA . ASP A 1 72 ? -4.625 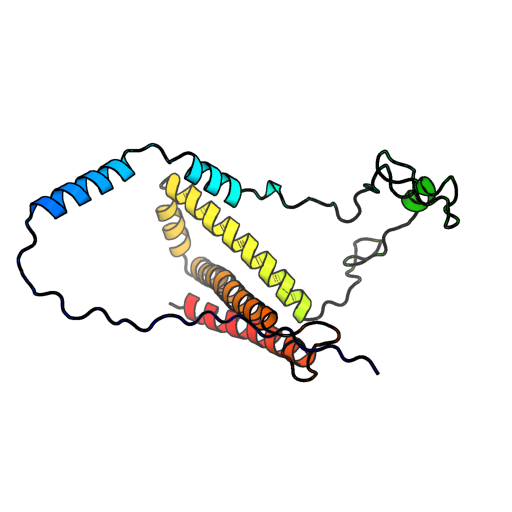-3.327 -29.641 1.00 59.56 72 ASP A CA 1
ATOM 525 C C . ASP A 1 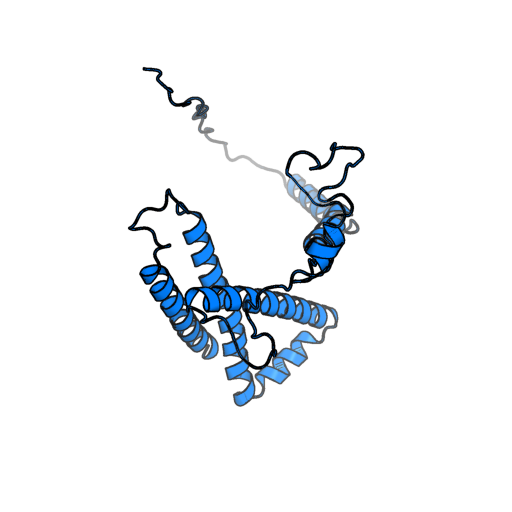72 ? -4.679 -1.904 -30.232 1.00 59.56 72 ASP A C 1
ATOM 527 O O . ASP A 1 72 ? -5.400 -1.630 -31.193 1.00 59.56 72 ASP A O 1
ATOM 531 N N . LYS A 1 73 ? -3.938 -0.942 -29.688 1.00 62.91 73 LYS A N 1
ATOM 532 C CA . LYS A 1 73 ? -3.893 0.420 -30.233 1.00 62.91 73 LYS A CA 1
ATOM 533 C C . LYS A 1 73 ? -2.471 0.825 -30.546 1.00 62.91 73 LYS A C 1
ATOM 535 O O . LYS A 1 73 ? -1.946 1.811 -30.035 1.00 62.91 73 LYS A O 1
ATOM 540 N N . ILE A 1 74 ? -1.872 0.050 -31.446 1.00 64.06 74 ILE A N 1
ATOM 541 C CA . ILE A 1 74 ? -0.821 0.563 -32.322 1.00 64.06 74 ILE A CA 1
ATOM 542 C C . ILE A 1 74 ? -1.410 1.826 -32.976 1.00 64.06 74 ILE A C 1
ATOM 544 O O . ILE A 1 74 ? -2.497 1.732 -33.555 1.00 64.06 74 ILE A O 1
ATOM 548 N N . PRO A 1 75 ? -0.772 3.002 -32.852 1.00 70.69 75 PRO A N 1
ATOM 549 C CA . PRO A 1 75 ? -1.260 4.209 -33.506 1.00 70.69 75 PRO A CA 1
ATOM 550 C C . PRO A 1 75 ? -1.493 3.950 -34.998 1.00 70.69 75 PRO A C 1
ATOM 552 O O . PRO A 1 75 ? -0.674 3.298 -35.641 1.00 70.69 75 PRO A O 1
ATOM 555 N N . GLU A 1 76 ? -2.593 4.465 -35.550 1.00 71.25 76 GLU A N 1
ATOM 556 C CA . GLU A 1 76 ? -3.002 4.228 -36.947 1.00 71.25 76 GLU A CA 1
ATOM 557 C C . GLU A 1 76 ? -1.884 4.541 -37.958 1.00 71.25 76 GLU A C 1
ATOM 559 O O . GLU A 1 76 ? -1.728 3.855 -38.971 1.00 71.25 76 GLU A O 1
ATOM 564 N N . TYR A 1 77 ? -1.053 5.528 -37.618 1.00 70.06 77 TYR A N 1
ATOM 565 C CA . TYR A 1 77 ? 0.069 6.004 -38.419 1.00 70.06 77 TYR A CA 1
ATOM 566 C C . TYR A 1 77 ? 1.439 5.469 -37.973 1.00 70.06 77 TYR A C 1
ATOM 568 O O . TYR A 1 77 ? 2.474 5.969 -38.407 1.00 70.06 77 TYR A O 1
ATOM 576 N N . TRP A 1 78 ? 1.495 4.461 -37.100 1.00 70.88 78 TRP A N 1
ATOM 577 C CA . TRP A 1 78 ? 2.764 3.892 -36.648 1.00 70.88 78 TRP A CA 1
ATOM 578 C C . TRP A 1 78 ? 3.512 3.235 -37.818 1.00 70.88 78 TRP A C 1
ATOM 580 O O . TRP A 1 78 ? 3.086 2.206 -38.350 1.00 70.88 78 TRP A O 1
ATOM 590 N N . GLY A 1 79 ? 4.618 3.849 -38.242 1.00 69.19 79 GLY A N 1
ATOM 591 C CA . GLY A 1 79 ? 5.417 3.402 -39.387 1.00 69.19 79 GLY A CA 1
ATOM 592 C C . GLY A 1 79 ? 4.772 3.641 -40.759 1.00 69.19 79 GLY A C 1
ATOM 593 O O . GLY A 1 79 ? 5.276 3.125 -41.749 1.00 69.19 79 GLY A O 1
ATOM 594 N N . LYS A 1 80 ? 3.671 4.404 -40.834 1.00 71.25 80 LYS A N 1
ATOM 595 C CA . LYS A 1 80 ? 3.040 4.844 -42.090 1.00 71.25 80 LYS A CA 1
ATOM 596 C C . LYS A 1 80 ? 3.236 6.349 -42.289 1.00 71.25 80 LYS A C 1
ATOM 598 O O . LYS A 1 80 ? 3.349 7.067 -41.294 1.00 71.25 80 LYS A O 1
ATOM 603 N N . PRO A 1 81 ? 3.220 6.847 -43.535 1.00 76.75 81 PRO A N 1
ATOM 604 C CA . PRO A 1 81 ? 3.107 8.276 -43.773 1.00 76.75 81 PRO A CA 1
ATOM 605 C C . PRO A 1 81 ? 1.810 8.812 -43.150 1.00 76.75 81 PRO A C 1
ATOM 607 O O . PRO A 1 81 ? 0.740 8.212 -43.266 1.00 76.75 81 PRO A O 1
ATOM 610 N N . SER A 1 82 ? 1.924 9.935 -42.452 1.00 79.19 82 SER A N 1
ATOM 611 C CA . SER A 1 82 ? 0.831 10.692 -41.846 1.00 79.19 82 SER A CA 1
ATOM 612 C C . SER A 1 82 ? 0.892 12.140 -42.314 1.00 79.19 82 SER A C 1
ATOM 614 O O . SER A 1 82 ? 1.881 12.565 -42.909 1.00 79.19 82 SER A O 1
ATOM 616 N N . ALA A 1 83 ? -0.121 12.932 -41.967 1.00 81.06 83 ALA A N 1
ATOM 617 C CA . ALA A 1 83 ? -0.121 14.372 -42.228 1.00 81.06 83 ALA A CA 1
ATOM 618 C C . ALA A 1 83 ? 1.087 15.123 -41.621 1.00 81.06 83 ALA A C 1
ATOM 620 O O . ALA A 1 83 ? 1.354 16.253 -42.018 1.00 81.06 83 ALA A O 1
ATOM 621 N N . TYR A 1 84 ? 1.810 14.514 -40.671 1.00 74.12 84 TYR A N 1
ATOM 622 C CA . TYR A 1 84 ? 2.908 15.140 -39.928 1.00 74.12 84 TYR A CA 1
ATOM 623 C C . TYR A 1 84 ? 4.259 14.425 -40.079 1.00 74.12 84 TYR A C 1
ATOM 625 O O . TYR A 1 84 ? 5.257 14.880 -39.524 1.00 74.12 84 TYR A O 1
ATOM 633 N N . THR A 1 85 ? 4.324 13.276 -40.757 1.00 74.62 85 THR A N 1
ATOM 634 C CA . THR A 1 85 ? 5.560 12.479 -40.863 1.00 74.62 85 THR A CA 1
ATOM 635 C C . THR A 1 85 ? 5.520 11.623 -42.118 1.00 74.62 85 THR A C 1
ATOM 637 O O . THR A 1 85 ? 4.520 10.963 -42.371 1.00 74.62 85 THR A O 1
ATOM 640 N N . GLU A 1 86 ? 6.619 11.567 -42.864 1.00 72.12 86 GLU A N 1
ATOM 641 C CA . GLU A 1 86 ? 6.763 10.812 -44.121 1.00 72.12 86 GLU A CA 1
ATOM 642 C C . GLU A 1 86 ? 6.790 9.274 -43.965 1.00 72.12 86 GLU A C 1
ATOM 644 O O . GLU A 1 86 ? 6.856 8.548 -44.950 1.00 72.12 86 GLU A O 1
ATOM 649 N N . GLY A 1 87 ? 6.638 8.755 -42.739 1.00 69.12 87 GLY A N 1
ATOM 650 C CA . GLY A 1 87 ? 6.659 7.318 -42.444 1.00 69.12 87 GLY A CA 1
ATOM 651 C C . GLY A 1 87 ? 8.079 6.743 -42.392 1.00 69.12 87 GLY A C 1
ATOM 652 O O . GLY A 1 87 ? 9.061 7.435 -42.635 1.00 69.12 87 GLY A O 1
ATOM 653 N N . THR A 1 88 ? 8.217 5.467 -42.021 1.00 66.69 88 THR A N 1
ATOM 654 C CA . THR A 1 88 ? 9.529 4.809 -41.853 1.00 66.69 88 THR A CA 1
ATOM 655 C C . THR A 1 88 ? 9.878 3.892 -43.029 1.00 66.69 88 THR A C 1
ATOM 657 O O . THR A 1 88 ? 10.379 2.780 -42.825 1.00 66.69 88 THR A O 1
ATOM 660 N N . ASP A 1 89 ? 9.632 4.350 -44.261 1.00 62.06 89 ASP A N 1
ATOM 661 C CA . ASP A 1 89 ? 9.975 3.611 -45.492 1.00 62.06 89 ASP A CA 1
ATOM 662 C C . ASP A 1 89 ? 11.496 3.401 -45.644 1.00 62.06 89 ASP A C 1
ATOM 664 O O . ASP A 1 89 ? 11.942 2.438 -46.264 1.00 62.06 89 ASP A O 1
ATOM 668 N N . PHE A 1 90 ? 12.309 4.249 -45.006 1.00 59.91 90 PHE A N 1
ATOM 669 C CA . PHE A 1 90 ? 13.772 4.241 -45.111 1.00 59.91 90 PHE A CA 1
ATOM 670 C C . PHE A 1 90 ? 14.480 3.111 -44.330 1.00 59.91 90 PHE A C 1
ATOM 672 O O . PHE A 1 90 ? 15.639 2.814 -44.598 1.00 59.91 90 PHE A O 1
ATOM 679 N N . LEU A 1 91 ? 13.813 2.443 -43.379 1.00 61.09 91 LEU A N 1
ATOM 680 C CA . LEU A 1 91 ? 14.464 1.490 -42.457 1.00 61.09 91 LEU A CA 1
ATOM 681 C C . LEU A 1 91 ? 14.125 0.009 -42.713 1.00 61.09 91 LEU A C 1
ATOM 683 O O . LEU A 1 91 ? 14.317 -0.828 -41.834 1.00 61.09 91 LEU A O 1
ATOM 687 N N . GLY A 1 92 ? 13.621 -0.341 -43.902 1.00 68.62 92 GLY A N 1
ATOM 688 C CA . GLY A 1 92 ? 13.294 -1.736 -44.236 1.00 68.62 92 GLY A CA 1
ATOM 689 C C . GLY A 1 92 ? 12.007 -2.249 -43.578 1.00 68.62 92 GLY A C 1
ATOM 690 O O . GLY A 1 92 ? 11.846 -3.451 -43.368 1.00 68.62 92 GLY A O 1
ATOM 691 N N . THR A 1 93 ? 11.081 -1.346 -43.247 1.00 70.81 93 THR A N 1
ATOM 692 C CA . THR A 1 93 ? 9.756 -1.706 -42.731 1.00 70.81 93 THR A CA 1
ATOM 693 C C . THR A 1 93 ? 8.976 -2.441 -43.831 1.00 70.81 93 THR A C 1
ATOM 695 O O . THR A 1 93 ? 8.757 -1.875 -44.902 1.00 70.81 93 THR A O 1
ATOM 698 N N . PRO A 1 94 ? 8.561 -3.704 -43.635 1.00 73.69 94 PRO A N 1
ATOM 699 C CA . PRO A 1 94 ? 7.858 -4.443 -44.676 1.00 73.69 94 PRO A CA 1
ATOM 700 C C . PRO A 1 94 ? 6.438 -3.886 -44.865 1.00 73.69 94 PRO A C 1
ATOM 702 O O . PRO A 1 94 ? 5.805 -3.445 -43.908 1.00 73.69 94 PRO A O 1
ATOM 705 N N . LYS A 1 95 ? 5.894 -3.956 -46.088 1.00 76.62 95 LYS A N 1
ATOM 706 C CA . LYS A 1 95 ? 4.567 -3.391 -46.436 1.00 76.62 95 LYS A CA 1
ATOM 707 C C . LYS A 1 95 ? 3.407 -3.936 -45.581 1.00 76.62 95 LYS A C 1
ATOM 709 O O . LYS A 1 95 ? 2.364 -3.300 -45.477 1.00 76.62 95 LYS A O 1
ATOM 714 N N . ASN A 1 96 ? 3.586 -5.110 -44.974 1.00 78.06 96 ASN A N 1
ATOM 715 C CA . ASN A 1 96 ? 2.642 -5.788 -44.084 1.00 78.06 96 ASN A CA 1
ATOM 716 C C . ASN A 1 96 ? 2.984 -5.622 -42.585 1.00 78.06 96 ASN A C 1
ATOM 718 O O . ASN A 1 96 ? 2.608 -6.465 -41.768 1.00 78.06 96 ASN A O 1
ATOM 722 N N . HIS A 1 97 ? 3.707 -4.566 -42.189 1.00 75.50 97 HIS A N 1
ATOM 723 C CA . HIS A 1 97 ? 4.182 -4.384 -40.811 1.00 75.50 97 HIS A CA 1
ATOM 724 C C . HIS A 1 97 ? 3.064 -4.370 -39.771 1.00 75.50 97 HIS A C 1
ATOM 726 O O . HIS A 1 97 ? 3.240 -4.952 -38.705 1.00 75.50 97 HIS A O 1
ATOM 732 N N . LEU A 1 98 ? 1.909 -3.765 -40.064 1.00 76.31 98 LEU A N 1
ATOM 733 C CA . LEU A 1 98 ? 0.786 -3.734 -39.121 1.00 76.31 98 LEU A CA 1
ATOM 734 C C . LEU A 1 98 ? 0.253 -5.133 -38.810 1.00 76.31 98 LEU A C 1
ATOM 736 O O . LEU A 1 98 ? -0.034 -5.432 -37.653 1.00 76.31 98 LEU A O 1
ATOM 740 N N . ASP A 1 99 ? 0.170 -6.004 -39.814 1.00 80.94 99 ASP A N 1
ATOM 741 C CA . ASP A 1 99 ? -0.290 -7.381 -39.624 1.00 80.94 99 ASP A CA 1
ATOM 742 C C . ASP A 1 99 ? 0.742 -8.213 -38.862 1.00 80.94 99 ASP A C 1
ATOM 744 O O . ASP A 1 99 ? 0.381 -9.090 -38.080 1.00 80.94 99 ASP A O 1
ATOM 748 N N . LEU A 1 100 ? 2.032 -7.914 -39.035 1.00 79.12 100 LEU A N 1
ATOM 749 C CA . LEU A 1 100 ? 3.099 -8.534 -38.255 1.00 79.12 100 LEU A CA 1
ATOM 750 C C . LEU A 1 100 ? 3.087 -8.067 -36.800 1.00 79.12 100 LEU A C 1
ATOM 752 O O . LEU A 1 100 ? 3.298 -8.890 -35.920 1.00 79.12 100 LEU A O 1
ATOM 756 N N . ILE A 1 101 ? 2.828 -6.784 -36.528 1.00 76.50 101 ILE A N 1
ATOM 757 C CA . ILE A 1 101 ? 2.749 -6.263 -35.156 1.00 76.50 101 ILE A CA 1
ATOM 758 C C . ILE A 1 101 ? 1.524 -6.843 -34.441 1.00 76.50 101 ILE A C 1
ATOM 760 O O . ILE A 1 101 ? 1.656 -7.262 -33.297 1.00 76.50 101 ILE A O 1
ATOM 764 N N . LYS A 1 102 ? 0.380 -6.971 -35.127 1.00 79.50 102 LYS A N 1
ATOM 765 C CA . LYS A 1 102 ? -0.814 -7.653 -34.589 1.00 79.50 102 LYS A CA 1
ATOM 766 C C . LYS A 1 102 ? -0.560 -9.118 -34.225 1.00 79.50 102 LYS A C 1
ATOM 768 O O . LYS A 1 102 ? -1.210 -9.649 -33.337 1.00 79.50 102 LYS A O 1
ATOM 773 N N . LYS A 1 103 ? 0.376 -9.781 -34.910 1.00 83.00 103 LYS A N 1
ATOM 774 C CA . LYS A 1 103 ? 0.761 -11.174 -34.637 1.00 83.00 103 LYS A CA 1
ATOM 775 C C . LYS A 1 103 ? 1.805 -11.318 -33.528 1.00 83.00 103 LYS A C 1
ATOM 777 O O . LYS A 1 103 ? 2.144 -12.448 -33.190 1.00 83.00 103 LYS A O 1
ATOM 782 N N . ARG A 1 104 ? 2.357 -10.224 -32.989 1.00 81.50 104 ARG A N 1
ATOM 783 C CA . ARG A 1 104 ? 3.362 -10.303 -31.920 1.00 81.50 104 ARG A CA 1
ATOM 784 C C . ARG A 1 104 ? 2.660 -10.624 -30.601 1.00 81.50 104 ARG A C 1
ATOM 786 O O . ARG A 1 104 ? 1.894 -9.786 -30.128 1.00 81.50 104 ARG A O 1
ATOM 793 N N . PRO A 1 105 ? 2.915 -11.796 -29.997 1.00 82.00 105 PRO A N 1
ATOM 794 C CA . PRO A 1 105 ? 2.384 -12.078 -28.678 1.00 82.00 105 PRO A CA 1
ATOM 795 C C . PRO A 1 105 ? 3.029 -11.138 -27.658 1.00 82.00 105 PRO A C 1
ATOM 797 O O . PRO A 1 105 ? 4.202 -10.771 -27.780 1.00 82.00 105 PRO A O 1
ATOM 800 N N . LEU A 1 106 ? 2.265 -10.766 -26.638 1.00 78.62 106 LEU A N 1
ATOM 801 C CA . LEU A 1 106 ? 2.819 -10.114 -25.459 1.00 78.62 106 LEU A CA 1
ATOM 802 C C . LEU A 1 106 ? 3.493 -11.184 -24.607 1.00 78.62 106 LEU A C 1
ATOM 804 O O . LEU A 1 106 ? 2.909 -12.235 -24.345 1.00 78.62 106 LEU A O 1
ATOM 808 N N . SER A 1 107 ? 4.737 -10.932 -24.208 1.00 82.94 107 SER A N 1
ATOM 809 C CA . SER A 1 107 ? 5.430 -11.811 -23.273 1.00 82.94 107 SER A CA 1
ATOM 810 C C . SER A 1 107 ? 4.692 -11.819 -21.929 1.00 82.94 107 SER A C 1
ATOM 812 O O . SER A 1 107 ? 4.300 -10.739 -21.477 1.00 8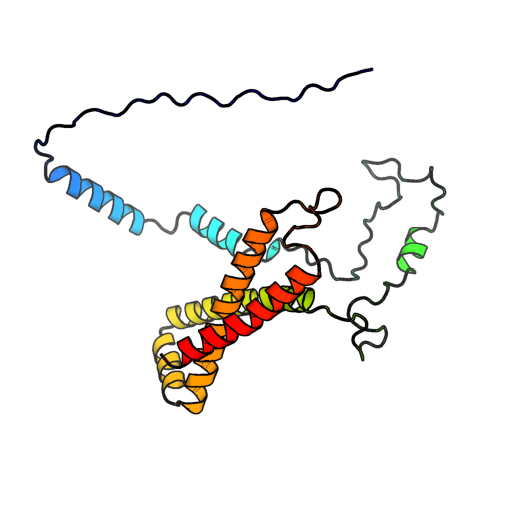2.94 107 SER A O 1
ATOM 814 N N . PRO A 1 108 ? 4.538 -12.983 -21.275 1.00 84.31 108 PRO A N 1
ATOM 815 C CA . PRO A 1 108 ? 3.972 -13.045 -19.932 1.00 84.31 108 PRO A CA 1
ATOM 816 C C . PRO A 1 108 ? 4.835 -12.228 -18.961 1.00 84.31 108 PRO A C 1
ATOM 818 O O . PRO A 1 108 ? 6.062 -12.328 -18.983 1.00 84.31 108 PRO A O 1
ATOM 821 N N . ASP A 1 109 ? 4.200 -11.405 -18.128 1.00 83.75 109 ASP A N 1
ATOM 822 C CA . ASP A 1 109 ? 4.866 -10.523 -17.168 1.00 83.75 109 ASP A CA 1
ATOM 823 C C . ASP A 1 109 ? 4.557 -10.928 -15.719 1.00 83.75 109 ASP A C 1
ATOM 825 O O . ASP A 1 109 ? 5.442 -11.390 -15.004 1.00 83.75 109 ASP A O 1
ATOM 829 N N . VAL A 1 110 ? 3.304 -10.797 -15.282 1.00 84.56 110 VAL A N 1
ATOM 830 C CA . VAL A 1 110 ? 2.853 -11.071 -13.911 1.00 84.56 110 VAL A CA 1
ATOM 831 C C . VAL A 1 110 ? 2.324 -12.495 -13.793 1.00 84.56 110 VAL A C 1
ATOM 833 O O . VAL A 1 110 ? 2.711 -13.228 -12.879 1.00 84.56 110 VAL A O 1
ATOM 836 N N . LEU A 1 111 ? 1.453 -12.881 -14.724 1.00 86.25 111 LEU A N 1
ATOM 837 C CA . LEU A 1 111 ? 0.836 -14.200 -14.799 1.00 86.25 111 LEU A CA 1
ATOM 838 C C . LEU A 1 111 ? 1.459 -15.003 -15.939 1.00 86.25 111 LEU A C 1
ATOM 840 O O . LEU A 1 111 ? 1.887 -14.454 -16.952 1.00 86.25 111 LEU A O 1
ATOM 844 N N . GLU A 1 112 ? 1.515 -16.316 -15.760 1.00 83.44 112 GLU A N 1
ATOM 845 C CA . GLU A 1 112 ? 1.885 -17.243 -16.825 1.00 83.44 112 GLU A CA 1
ATOM 846 C C . GLU A 1 112 ? 0.842 -17.234 -17.961 1.00 83.44 112 GLU A C 1
ATOM 848 O O . GLU A 1 112 ? -0.295 -16.810 -17.762 1.00 83.44 112 GLU A O 1
ATOM 853 N N . ILE A 1 113 ? 1.215 -17.735 -19.146 1.00 79.81 113 ILE A N 1
ATOM 854 C CA . ILE A 1 113 ? 0.360 -17.792 -20.351 1.00 79.81 113 ILE A CA 1
ATOM 855 C C . ILE A 1 113 ? -0.998 -18.465 -20.067 1.00 79.81 113 ILE A C 1
ATOM 857 O O . ILE A 1 113 ? -2.020 -18.052 -20.612 1.00 79.81 113 ILE A O 1
ATOM 861 N N . ASP A 1 114 ? -1.026 -19.440 -19.155 1.00 81.81 114 ASP A N 1
ATOM 862 C CA . ASP A 1 114 ? -2.240 -20.161 -18.758 1.00 81.81 114 ASP A CA 1
ATOM 863 C C . ASP A 1 114 ? -3.059 -19.460 -17.653 1.00 81.81 114 ASP A C 1
ATOM 865 O O . ASP A 1 114 ? -4.089 -19.984 -17.230 1.00 81.81 114 ASP A O 1
ATOM 869 N N . ASN A 1 115 ? -2.616 -18.304 -17.140 1.00 78.56 115 ASN A N 1
ATOM 870 C CA . ASN A 1 115 ? -3.193 -17.569 -15.999 1.00 78.56 115 ASN A CA 1
ATOM 871 C C . ASN A 1 115 ? -3.328 -18.379 -14.691 1.00 78.56 115 ASN A C 1
ATOM 873 O O . ASN A 1 115 ? -4.059 -17.985 -13.783 1.00 78.56 115 ASN A O 1
ATOM 877 N N . LYS A 1 116 ? -2.632 -19.516 -14.573 1.00 84.38 116 LYS A N 1
ATOM 878 C CA . LYS A 1 116 ? -2.706 -20.405 -13.399 1.00 84.38 116 LYS A CA 1
ATOM 879 C C . LYS A 1 116 ? -1.649 -20.108 -12.342 1.00 84.38 116 LYS A C 1
ATOM 881 O O . LYS A 1 116 ? -1.877 -20.395 -11.169 1.00 84.38 116 LYS A O 1
ATOM 886 N N . SER A 1 117 ? -0.502 -19.567 -12.745 1.00 83.75 117 SER A N 1
ATOM 887 C CA . SER A 1 117 ? 0.641 -19.348 -11.861 1.00 83.75 117 SER A CA 1
ATOM 888 C C . SER A 1 117 ? 1.232 -17.942 -12.026 1.00 83.75 117 SER A C 1
ATOM 890 O O . SER A 1 117 ? 1.021 -17.272 -13.041 1.00 83.75 117 SER A O 1
ATOM 892 N N . LEU A 1 118 ? 1.940 -17.476 -10.993 1.00 84.62 118 LEU A N 1
ATOM 893 C CA . LEU A 1 118 ? 2.713 -16.236 -11.045 1.00 84.62 118 LEU A CA 1
ATOM 894 C C . LEU A 1 118 ? 4.021 -16.504 -11.793 1.00 84.62 118 LEU A C 1
ATOM 896 O O . LEU A 1 118 ? 4.813 -17.341 -11.362 1.00 84.62 118 LEU A O 1
ATOM 900 N N . HIS A 1 119 ? 4.271 -15.761 -12.868 1.00 88.25 119 HIS A N 1
ATOM 901 C CA . HIS A 1 119 ? 5.507 -15.893 -13.638 1.00 88.25 119 HIS A CA 1
ATOM 902 C C . HIS A 1 119 ? 6.675 -15.155 -12.962 1.00 88.25 119 HIS A C 1
ATOM 904 O O . HIS A 1 119 ? 7.797 -15.660 -12.894 1.00 88.25 119 HIS A O 1
ATOM 910 N N . TYR A 1 120 ? 6.411 -13.963 -12.416 1.00 86.81 120 TYR A N 1
ATOM 911 C CA . TYR A 1 120 ? 7.435 -13.114 -11.812 1.00 86.81 120 TYR A CA 1
ATOM 912 C C . TYR A 1 120 ? 7.678 -13.429 -10.331 1.00 86.81 120 TYR A C 1
ATOM 914 O O . TYR A 1 120 ? 6.756 -13.450 -9.511 1.00 86.81 120 TYR A O 1
ATOM 922 N N . LYS A 1 121 ? 8.952 -13.583 -9.947 1.00 89.62 121 LYS A N 1
ATOM 923 C CA . LYS A 1 121 ? 9.352 -13.693 -8.538 1.00 89.62 121 LYS A CA 1
ATOM 924 C C . LYS A 1 121 ? 9.374 -12.309 -7.893 1.00 89.62 121 LYS A C 1
ATOM 926 O O . LYS A 1 121 ? 10.355 -11.578 -8.008 1.00 89.62 121 LYS A O 1
ATOM 931 N N . PHE A 1 122 ? 8.305 -11.958 -7.185 1.00 88.31 122 PHE A N 1
ATOM 932 C CA . PHE A 1 122 ? 8.171 -10.641 -6.565 1.00 88.31 122 PHE A CA 1
ATOM 933 C C . PHE A 1 122 ? 9.188 -10.407 -5.431 1.00 88.31 122 PHE A C 1
ATOM 935 O O . PHE A 1 122 ? 9.104 -11.069 -4.393 1.00 88.31 122 PHE A O 1
ATOM 942 N N . PRO A 1 123 ? 10.113 -9.433 -5.563 1.00 91.56 123 PRO A N 1
ATOM 943 C CA . PRO A 1 123 ? 10.919 -8.993 -4.435 1.00 91.56 123 PRO A CA 1
ATOM 944 C C . PRO A 1 123 ? 10.044 -8.219 -3.441 1.00 91.56 123 PRO A C 1
ATOM 946 O O . PRO A 1 123 ? 9.054 -7.583 -3.818 1.00 91.56 123 PRO A O 1
ATOM 949 N N . LEU A 1 124 ? 10.444 -8.199 -2.167 1.00 91.31 124 LEU A N 1
ATOM 950 C CA . LEU A 1 124 ? 9.695 -7.495 -1.116 1.00 91.31 124 LEU A CA 1
ATOM 951 C C . LEU A 1 124 ? 9.510 -5.999 -1.415 1.00 91.31 124 LEU A C 1
ATOM 953 O O . LEU A 1 124 ? 8.472 -5.430 -1.079 1.00 91.31 124 LEU A O 1
ATOM 957 N N . GLY A 1 125 ? 10.472 -5.373 -2.103 1.00 90.75 125 GLY A N 1
ATOM 958 C CA . GLY A 1 125 ? 10.345 -3.993 -2.574 1.00 90.75 125 GLY A CA 1
ATOM 959 C C . GLY A 1 125 ? 9.138 -3.792 -3.498 1.00 90.75 125 GLY A C 1
ATOM 960 O O . GLY A 1 125 ? 8.346 -2.875 -3.275 1.00 90.75 125 GLY A O 1
ATOM 961 N N . ALA A 1 126 ? 8.935 -4.691 -4.468 1.00 90.75 126 ALA A N 1
ATOM 962 C CA . ALA A 1 126 ? 7.809 -4.626 -5.402 1.00 90.75 126 ALA A CA 1
ATOM 963 C C . ALA A 1 126 ? 6.468 -4.859 -4.692 1.00 90.75 126 ALA A C 1
ATOM 965 O O . ALA A 1 126 ? 5.530 -4.085 -4.890 1.00 90.75 126 ALA A O 1
ATOM 966 N N . LEU A 1 127 ? 6.399 -5.855 -3.800 1.00 92.94 127 LEU A N 1
ATOM 967 C CA . LEU A 1 127 ? 5.205 -6.099 -2.983 1.00 92.94 127 LEU A CA 1
ATOM 968 C C . LEU A 1 127 ? 4.852 -4.882 -2.129 1.00 92.94 127 LEU A C 1
ATOM 970 O O . LEU A 1 127 ? 3.690 -4.489 -2.083 1.00 92.94 127 LEU A O 1
ATOM 974 N N . SER A 1 128 ? 5.849 -4.235 -1.516 1.00 94.25 128 SER A N 1
ATOM 975 C CA . SER A 1 128 ? 5.610 -3.038 -0.706 1.00 94.25 128 SER A CA 1
ATOM 976 C C . SER A 1 128 ? 5.067 -1.861 -1.526 1.00 94.25 128 SER A C 1
ATOM 978 O O . SER A 1 128 ? 4.248 -1.086 -1.042 1.00 94.25 128 SER A O 1
ATOM 980 N N . SER A 1 129 ? 5.476 -1.737 -2.793 1.00 94.06 129 SER A N 1
ATOM 981 C CA . SER A 1 129 ? 4.954 -0.703 -3.690 1.00 94.06 129 SER A CA 1
ATOM 982 C C . SER A 1 129 ? 3.500 -0.973 -4.085 1.00 94.06 129 SER A C 1
ATOM 984 O O . SER A 1 129 ? 2.673 -0.061 -4.038 1.00 94.06 129 SER A O 1
ATOM 986 N N . ILE A 1 130 ? 3.164 -2.224 -4.420 1.00 94.38 130 ILE A N 1
ATOM 987 C CA . ILE A 1 130 ? 1.786 -2.631 -4.734 1.00 94.38 130 ILE A CA 1
ATOM 988 C C . ILE A 1 130 ? 0.892 -2.419 -3.513 1.00 94.38 130 ILE A C 1
ATOM 990 O O . ILE A 1 130 ? -0.156 -1.787 -3.630 1.00 94.38 130 ILE A O 1
ATOM 994 N N . ALA A 1 131 ? 1.331 -2.871 -2.337 1.00 95.69 131 ALA A N 1
ATOM 995 C CA . ALA A 1 131 ? 0.610 -2.674 -1.088 1.00 95.69 131 ALA A CA 1
ATOM 996 C C . ALA A 1 131 ? 0.343 -1.187 -0.824 1.00 95.69 131 ALA A C 1
ATOM 998 O O . ALA A 1 131 ? -0.780 -0.838 -0.483 1.00 95.69 131 ALA A O 1
ATOM 999 N N . ASN A 1 132 ? 1.313 -0.298 -1.079 1.00 96.31 132 ASN A N 1
ATOM 1000 C CA . ASN A 1 132 ? 1.120 1.142 -0.895 1.00 96.31 132 ASN A CA 1
ATOM 1001 C C . ASN A 1 132 ? 0.044 1.717 -1.834 1.00 96.31 132 ASN A C 1
ATOM 1003 O O . ASN A 1 132 ? -0.712 2.604 -1.448 1.00 96.31 132 ASN A O 1
ATOM 1007 N N . ARG A 1 133 ? -0.077 1.197 -3.062 1.00 95.94 133 ARG A N 1
ATOM 1008 C CA . ARG A 1 133 ? -1.166 1.582 -3.979 1.00 95.94 133 ARG A CA 1
ATOM 1009 C C . ARG A 1 133 ? -2.514 1.059 -3.494 1.00 95.94 133 ARG A C 1
ATOM 1011 O O . ARG A 1 133 ? -3.481 1.814 -3.466 1.00 95.94 133 ARG A O 1
ATOM 1018 N N . VAL A 1 134 ? -2.570 -0.210 -3.090 1.00 96.69 134 VAL A N 1
ATOM 1019 C CA . VAL A 1 134 ? -3.795 -0.850 -2.590 1.00 96.69 134 VAL A CA 1
ATOM 1020 C C . VAL A 1 134 ? -4.304 -0.143 -1.335 1.00 96.69 134 VAL A C 1
ATOM 1022 O O . VAL A 1 134 ? -5.491 0.164 -1.260 1.00 96.69 134 VAL A O 1
ATOM 1025 N N . THR A 1 135 ? -3.426 0.187 -0.386 1.00 96.88 135 THR A N 1
ATOM 1026 C CA . THR A 1 135 ? -3.808 0.936 0.819 1.00 96.88 135 THR A CA 1
ATOM 1027 C C . THR A 1 135 ? -4.298 2.343 0.488 1.00 96.88 135 THR A C 1
ATOM 1029 O O . THR A 1 135 ? -5.263 2.799 1.092 1.00 96.88 135 THR A O 1
ATOM 1032 N N . GLY A 1 136 ? -3.717 3.000 -0.522 1.00 95.44 136 GLY A N 1
ATOM 1033 C CA . GLY A 1 136 ? -4.183 4.301 -1.006 1.00 95.44 136 GLY A CA 1
ATOM 1034 C C . GLY A 1 136 ? -5.602 4.238 -1.566 1.00 95.44 136 GLY A C 1
ATOM 1035 O O . GLY A 1 136 ? -6.464 5.006 -1.147 1.00 95.44 136 GLY A O 1
ATOM 1036 N N . VAL A 1 137 ? -5.873 3.271 -2.449 1.00 96.94 137 VAL A N 1
ATOM 1037 C CA . VAL A 1 137 ? -7.218 3.049 -3.011 1.00 96.94 137 VAL A CA 1
ATOM 1038 C C . VAL A 1 137 ? -8.219 2.698 -1.911 1.00 96.94 137 VAL A C 1
ATOM 1040 O O . VAL A 1 137 ? -9.300 3.282 -1.862 1.00 96.94 137 VAL A O 1
ATOM 1043 N N . ALA A 1 138 ? -7.860 1.786 -1.004 1.00 95.75 138 ALA A N 1
ATOM 1044 C CA . ALA A 1 138 ? -8.713 1.395 0.115 1.00 95.75 138 ALA A CA 1
ATOM 1045 C C . ALA A 1 138 ? -9.067 2.596 1.005 1.00 95.75 138 ALA A C 1
ATOM 1047 O O . ALA A 1 138 ? -10.227 2.770 1.371 1.00 95.75 138 ALA A O 1
ATOM 1048 N N . MET A 1 139 ? -8.094 3.462 1.297 1.00 95.44 139 MET A N 1
ATOM 1049 C CA . MET A 1 139 ? -8.304 4.678 2.076 1.00 95.44 139 MET A CA 1
ATOM 1050 C C . MET A 1 139 ? -9.198 5.685 1.338 1.00 95.44 139 MET A C 1
ATOM 1052 O O . MET A 1 139 ? -10.117 6.232 1.944 1.00 95.44 139 MET A O 1
ATOM 1056 N N . SER A 1 140 ? -9.002 5.890 0.031 1.00 95.56 140 SER A N 1
ATOM 1057 C CA . SER A 1 140 ? -9.874 6.757 -0.777 1.00 95.56 140 SER A CA 1
ATOM 1058 C C . SER A 1 140 ? -11.323 6.270 -0.786 1.00 95.56 140 SER A C 1
ATOM 1060 O O . SER A 1 140 ? -12.236 7.062 -0.554 1.00 95.56 140 SER A O 1
ATOM 1062 N N . VAL A 1 141 ? -11.543 4.969 -1.001 1.00 95.94 141 VAL A N 1
ATOM 1063 C CA . VAL A 1 141 ? -12.883 4.363 -0.957 1.00 95.94 141 VAL A CA 1
ATOM 1064 C C . VAL A 1 141 ? -13.475 4.455 0.450 1.00 95.94 141 VAL A C 1
ATOM 1066 O O . VAL A 1 141 ? -14.646 4.800 0.592 1.00 95.94 141 VAL A O 1
ATOM 1069 N N . GLY A 1 142 ? -12.671 4.212 1.489 1.00 94.06 142 GLY A N 1
ATOM 1070 C CA . GLY A 1 142 ? -13.088 4.309 2.887 1.00 94.06 142 GLY A CA 1
ATOM 1071 C C . GLY A 1 142 ? -13.579 5.707 3.262 1.00 94.06 142 GLY A C 1
ATOM 1072 O O . GLY A 1 142 ? -14.687 5.848 3.779 1.00 94.06 142 GLY A O 1
ATOM 1073 N N . PHE A 1 143 ? -12.812 6.754 2.941 1.00 94.62 143 PHE A N 1
ATOM 1074 C CA . PHE A 1 143 ? -13.219 8.139 3.201 1.00 94.62 143 PHE A CA 1
ATOM 1075 C C . PHE A 1 143 ? -14.413 8.575 2.348 1.00 94.62 143 PHE A C 1
ATOM 1077 O O . PHE A 1 143 ? -15.309 9.242 2.863 1.00 94.62 143 PHE A O 1
ATOM 1084 N N . ALA A 1 144 ? -14.474 8.172 1.075 1.00 95.88 144 ALA A N 1
ATOM 1085 C CA . ALA A 1 144 ? -15.631 8.453 0.227 1.00 95.88 144 ALA A CA 1
ATOM 1086 C C . ALA A 1 144 ? -16.909 7.793 0.778 1.00 95.88 144 ALA A C 1
ATOM 1088 O O . ALA A 1 144 ? -17.950 8.443 0.877 1.00 95.88 144 ALA A O 1
ATOM 1089 N N . GLY A 1 145 ? -16.822 6.529 1.203 1.00 94.19 145 GLY A N 1
ATOM 1090 C CA . GLY A 1 145 ? -17.922 5.800 1.831 1.00 94.19 145 GLY A CA 1
ATOM 1091 C C . GLY A 1 145 ? -18.372 6.440 3.145 1.00 94.19 145 GLY A C 1
ATOM 1092 O O . GLY A 1 145 ? -19.564 6.689 3.326 1.00 94.19 145 GLY A O 1
ATOM 1093 N N . ALA A 1 146 ? -17.430 6.783 4.027 1.00 92.75 146 ALA A N 1
ATOM 1094 C CA . ALA A 1 146 ? -17.725 7.490 5.273 1.00 92.75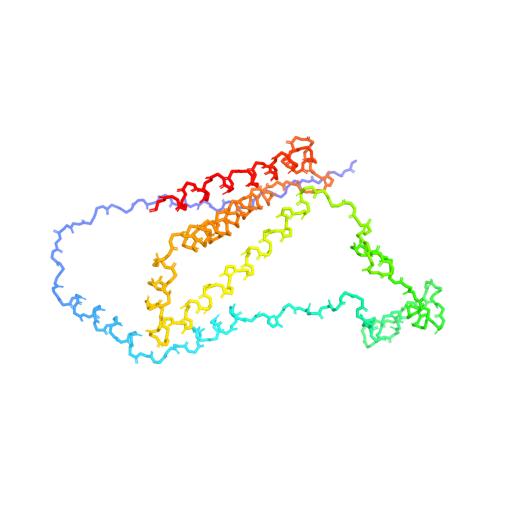 146 ALA A CA 1
ATOM 1095 C C . ALA A 1 146 ? -18.389 8.854 5.018 1.00 92.75 146 ALA A C 1
ATOM 1097 O O . ALA A 1 146 ? -19.357 9.197 5.692 1.00 92.75 146 ALA A O 1
ATOM 1098 N N . GLY A 1 147 ? -17.935 9.597 4.002 1.00 94.50 147 GLY A N 1
ATOM 1099 C CA . GLY A 1 147 ? -18.547 10.858 3.580 1.00 94.50 147 GLY A CA 1
ATOM 1100 C C . GLY A 1 147 ? -19.992 10.688 3.103 1.00 94.50 147 GLY A C 1
ATOM 1101 O O . GLY A 1 147 ? -20.869 11.446 3.513 1.00 94.50 147 GLY A O 1
ATOM 1102 N N . ILE A 1 148 ? -20.280 9.656 2.303 1.00 95.62 148 ILE A N 1
ATOM 1103 C CA . ILE A 1 148 ? -21.650 9.345 1.863 1.00 95.62 148 ILE A CA 1
ATOM 1104 C C . ILE A 1 148 ? -22.545 8.984 3.058 1.00 95.62 148 ILE A C 1
ATOM 1106 O O . ILE A 1 148 ? -23.682 9.451 3.133 1.00 95.62 148 ILE A O 1
ATOM 1110 N N . LEU A 1 149 ? -22.049 8.184 4.006 1.00 94.50 149 LEU A N 1
ATOM 1111 C CA . LEU A 1 149 ? -22.792 7.827 5.221 1.00 94.50 149 LEU A CA 1
ATOM 1112 C C . LEU A 1 149 ? -23.047 9.041 6.121 1.00 94.50 149 LEU A C 1
ATOM 1114 O O . LEU A 1 149 ? -24.134 9.164 6.686 1.00 94.50 149 LEU A O 1
ATOM 1118 N N . ALA A 1 150 ? -22.078 9.954 6.221 1.00 94.31 150 ALA A N 1
ATOM 1119 C CA . ALA A 1 150 ? -22.229 11.205 6.958 1.00 94.31 150 ALA A CA 1
ATOM 1120 C C . ALA A 1 150 ? -23.329 12.082 6.344 1.00 94.31 150 ALA A C 1
ATOM 1122 O O . ALA A 1 150 ? -24.205 12.558 7.061 1.00 94.31 150 ALA A O 1
ATOM 1123 N N . LEU A 1 151 ? -23.348 12.222 5.014 1.00 95.31 151 LEU A N 1
ATOM 1124 C CA . LEU A 1 151 ? -24.375 12.989 4.299 1.00 95.31 151 LEU A CA 1
ATOM 1125 C C . LEU A 1 151 ? -25.779 12.377 4.420 1.00 95.31 151 LEU A C 1
ATOM 1127 O O . LEU A 1 151 ? -26.767 13.099 4.331 1.00 95.31 151 LEU A O 1
ATOM 1131 N N . ARG A 1 152 ? -25.882 11.061 4.637 1.00 94.38 152 ARG A N 1
ATOM 1132 C CA . ARG A 1 152 ? -27.154 10.362 4.887 1.00 94.38 152 ARG A CA 1
ATOM 1133 C C . ARG A 1 152 ? -27.581 10.357 6.358 1.00 94.38 152 ARG A C 1
ATOM 1135 O O . ARG A 1 152 ? -28.655 9.849 6.660 1.00 94.38 152 ARG A O 1
ATOM 1142 N N . GLY A 1 153 ? -26.754 10.877 7.267 1.00 92.44 153 GLY A N 1
ATOM 1143 C CA . GLY A 1 153 ? -27.020 10.868 8.708 1.00 92.44 153 GLY A CA 1
ATOM 1144 C C . GLY A 1 153 ? -26.926 9.486 9.368 1.00 92.44 153 GLY A C 1
ATOM 1145 O O . GLY A 1 153 ? -27.329 9.335 10.515 1.00 92.44 153 GLY A O 1
ATOM 1146 N N . SER A 1 154 ? -26.400 8.471 8.675 1.00 91.25 154 SER A N 1
ATOM 1147 C CA . SER A 1 154 ? -26.333 7.088 9.172 1.00 91.25 154 SER A CA 1
ATOM 1148 C C . SER A 1 154 ? -24.967 6.701 9.746 1.00 91.25 154 SER A C 1
ATOM 1150 O O . SER A 1 154 ? -24.789 5.565 10.179 1.00 91.25 154 SER A O 1
ATOM 1152 N N . LEU A 1 155 ? -23.984 7.608 9.716 1.00 92.56 155 LEU A N 1
ATOM 1153 C CA . LEU A 1 155 ? -22.607 7.309 10.120 1.00 92.56 155 LEU A CA 1
ATOM 1154 C C . LEU A 1 155 ? -22.508 6.877 11.591 1.00 92.56 155 LEU A C 1
ATOM 1156 O O . LEU A 1 155 ? -21.869 5.870 11.876 1.00 92.56 155 LEU A O 1
ATOM 1160 N N . ASP A 1 156 ? -23.170 7.599 12.497 1.00 92.50 156 ASP A N 1
ATOM 1161 C CA . ASP A 1 156 ? -23.115 7.327 13.939 1.00 92.50 156 ASP A CA 1
ATOM 1162 C C . ASP A 1 156 ? -23.643 5.923 14.280 1.00 92.50 156 ASP A C 1
ATOM 1164 O O . ASP A 1 156 ? -22.958 5.125 14.916 1.00 92.50 156 ASP A O 1
ATOM 1168 N N . GLY A 1 157 ? -24.810 5.558 13.737 1.00 91.88 157 GLY A N 1
ATOM 1169 C CA . GLY A 1 157 ? -25.389 4.226 13.930 1.00 91.88 157 GLY A CA 1
ATOM 1170 C C . GLY A 1 157 ? -24.506 3.095 13.392 1.00 91.88 157 GLY A C 1
ATOM 1171 O O . GLY A 1 157 ? -24.374 2.056 14.041 1.00 91.88 157 GLY A O 1
ATOM 1172 N N . VAL A 1 158 ? -23.845 3.300 12.246 1.00 89.81 158 VAL A N 1
ATOM 1173 C CA . VAL A 1 158 ? -22.897 2.319 11.691 1.00 89.81 158 VAL A CA 1
ATOM 1174 C C . VAL A 1 158 ? -21.690 2.155 12.616 1.00 89.81 158 VAL A C 1
ATOM 1176 O O . VAL A 1 158 ? -21.343 1.025 12.960 1.00 89.81 158 VAL A O 1
ATOM 1179 N N . VAL A 1 159 ? -21.087 3.255 13.072 1.00 90.50 159 VAL A N 1
ATOM 1180 C CA . VAL A 1 159 ? -19.922 3.218 13.969 1.00 90.50 159 VAL A CA 1
ATOM 1181 C C . VAL A 1 159 ? -20.271 2.546 15.297 1.00 90.50 159 VAL A C 1
ATOM 1183 O O . VAL A 1 159 ? -19.560 1.630 15.710 1.00 90.50 159 VAL A O 1
ATOM 1186 N N . THR A 1 160 ? -21.388 2.914 15.926 1.00 90.81 160 THR A N 1
ATOM 1187 C CA . THR A 1 160 ? -21.829 2.310 17.193 1.00 90.81 160 THR A CA 1
ATOM 1188 C C . THR A 1 160 ? -22.140 0.820 17.030 1.00 90.81 160 THR A C 1
ATOM 1190 O O . THR A 1 160 ? -21.753 0.021 17.883 1.00 90.81 160 THR A O 1
ATOM 1193 N N . SER A 1 161 ? -22.757 0.408 15.915 1.00 89.25 161 SER A N 1
ATOM 1194 C CA . SER A 1 161 ? -23.034 -1.014 15.654 1.00 89.25 161 SER A CA 1
ATOM 1195 C C . SER A 1 161 ? -21.760 -1.857 15.515 1.00 89.25 161 SER A C 1
ATOM 1197 O O . SER A 1 161 ? -21.700 -2.975 16.024 1.00 89.25 161 SER A O 1
ATOM 1199 N N . LEU A 1 162 ? -20.718 -1.308 14.881 1.00 87.38 162 LEU A N 1
ATOM 1200 C CA . LEU A 1 162 ? -19.428 -1.977 14.693 1.00 87.38 162 LEU A CA 1
ATOM 1201 C C . LEU A 1 162 ? -18.590 -1.979 15.976 1.00 87.38 162 LEU A C 1
ATOM 1203 O O . LEU A 1 162 ? -17.868 -2.940 16.237 1.00 87.38 162 LEU A O 1
ATOM 1207 N N . ALA A 1 163 ? -18.701 -0.928 16.791 1.00 86.94 163 ALA A N 1
ATOM 1208 C CA . ALA A 1 163 ? -18.012 -0.813 18.073 1.00 86.94 163 ALA A CA 1
ATOM 1209 C C . ALA A 1 163 ? -18.618 -1.706 19.172 1.00 86.94 163 ALA A C 1
ATOM 1211 O O . ALA A 1 163 ? -17.924 -2.046 20.128 1.00 86.94 163 ALA A O 1
ATOM 1212 N N . GLY A 1 164 ? -19.885 -2.113 19.037 1.00 84.94 164 GLY A N 1
ATOM 1213 C CA . GLY A 1 164 ? -20.614 -2.878 20.056 1.00 84.94 164 GLY A CA 1
ATOM 1214 C C . GLY A 1 164 ? -20.126 -4.314 20.289 1.00 84.94 164 GLY A C 1
ATOM 1215 O O . GLY A 1 164 ? -20.522 -4.934 21.273 1.00 84.94 164 GLY A O 1
ATOM 1216 N N . ASN A 1 165 ? -19.266 -4.860 19.423 1.00 87.81 165 ASN A N 1
ATOM 1217 C CA . ASN A 1 165 ? -18.720 -6.211 19.566 1.00 87.81 165 ASN A CA 1
ATOM 1218 C C . ASN A 1 165 ? -17.193 -6.193 19.465 1.00 87.81 165 ASN A C 1
ATOM 1220 O O . ASN A 1 165 ? -16.655 -5.966 18.386 1.00 87.81 165 ASN A O 1
ATOM 1224 N N . PHE A 1 166 ? -16.492 -6.515 20.556 1.00 86.50 166 PHE A N 1
ATOM 1225 C CA . PHE A 1 166 ? -15.025 -6.528 20.602 1.00 86.50 166 PHE A CA 1
ATOM 1226 C C . PHE A 1 166 ? -14.379 -7.431 19.536 1.00 86.50 166 PHE A C 1
ATOM 1228 O O . PHE A 1 166 ? -13.373 -7.049 18.940 1.00 86.50 166 PHE A O 1
ATOM 1235 N N . VAL A 1 167 ? -14.985 -8.589 19.243 1.00 90.50 167 VAL A N 1
ATOM 1236 C CA . VAL A 1 167 ? -14.479 -9.555 18.249 1.00 90.50 167 VAL A CA 1
ATOM 1237 C C . VAL A 1 167 ? -14.449 -8.948 16.844 1.00 90.50 167 VAL A C 1
ATOM 1239 O O . VAL A 1 167 ? -13.610 -9.320 16.031 1.00 90.50 167 VAL A O 1
ATOM 1242 N N . ILE A 1 168 ? -15.337 -7.992 16.567 1.00 89.75 168 ILE A N 1
ATOM 1243 C CA . ILE A 1 168 ? -15.429 -7.286 15.285 1.00 89.75 168 ILE A CA 1
ATOM 1244 C C . ILE A 1 168 ? -14.676 -5.949 15.355 1.00 89.75 168 ILE A C 1
ATOM 1246 O O . ILE A 1 168 ? -13.938 -5.597 14.436 1.00 89.75 168 ILE A O 1
ATOM 1250 N N . ALA A 1 169 ? -14.808 -5.221 16.462 1.00 90.69 169 ALA A N 1
ATOM 1251 C CA . ALA A 1 169 ? -14.237 -3.896 16.651 1.00 90.69 169 ALA A CA 1
ATOM 1252 C C . ALA A 1 169 ? -12.704 -3.916 16.632 1.00 90.69 169 ALA A C 1
ATOM 1254 O O . ALA A 1 169 ? -12.098 -3.078 15.968 1.00 90.69 169 ALA A O 1
ATOM 1255 N N . PHE A 1 170 ? -12.068 -4.877 17.311 1.00 93.75 170 PHE A N 1
ATOM 1256 C CA . PHE A 1 170 ? -10.609 -4.970 17.362 1.00 93.75 170 PHE A CA 1
ATOM 1257 C C . PHE A 1 170 ? -9.959 -5.181 15.979 1.00 93.75 170 PHE A C 1
ATOM 1259 O O . PHE A 1 170 ? -9.128 -4.355 15.592 1.00 93.75 170 PHE A O 1
ATOM 1266 N N . PRO A 1 171 ? -10.323 -6.214 15.186 1.00 93.88 171 PRO A N 1
ATOM 1267 C CA . PRO A 1 171 ? -9.713 -6.409 13.872 1.00 93.88 171 PRO A CA 1
ATOM 1268 C C . PRO A 1 171 ? -10.033 -5.271 12.896 1.00 93.88 171 PRO A C 1
ATOM 1270 O O . PRO A 1 171 ? -9.188 -4.942 12.066 1.00 93.88 171 PRO A O 1
ATOM 1273 N N . LEU A 1 172 ? -11.202 -4.627 13.002 1.00 93.38 172 LEU A N 1
ATOM 1274 C CA . LEU A 1 172 ? -11.527 -3.461 12.177 1.00 93.38 172 LEU A CA 1
ATOM 1275 C C . LEU A 1 172 ? -10.688 -2.236 12.543 1.00 93.38 172 LEU A C 1
ATOM 1277 O O . LEU A 1 172 ? -10.135 -1.605 11.642 1.00 93.38 172 LEU A O 1
ATOM 1281 N N . LYS A 1 173 ? -10.541 -1.926 13.838 1.00 93.81 173 LYS A N 1
ATOM 1282 C CA . LYS A 1 173 ? -9.633 -0.871 14.314 1.00 93.81 173 LYS A CA 1
ATOM 1283 C C . LYS A 1 173 ? -8.217 -1.123 13.803 1.00 93.81 173 LYS A C 1
ATOM 1285 O O . LYS A 1 173 ? -7.623 -0.237 13.199 1.00 93.81 173 LYS A O 1
ATOM 1290 N N . PHE A 1 174 ? -7.718 -2.350 13.958 1.00 96.06 174 PHE A N 1
ATOM 1291 C CA . PHE A 1 174 ? -6.399 -2.737 13.464 1.00 96.06 174 PHE A CA 1
ATOM 1292 C C . PHE A 1 174 ? -6.261 -2.553 11.952 1.00 96.06 174 PHE A C 1
ATOM 1294 O O . PHE A 1 174 ? -5.289 -1.950 11.506 1.00 96.06 174 PHE A O 1
ATOM 1301 N N . LEU A 1 175 ? -7.224 -3.031 11.159 1.00 95.56 175 LEU A N 1
ATOM 1302 C CA . LEU A 1 175 ? -7.172 -2.939 9.701 1.00 95.56 175 LEU A CA 1
ATOM 1303 C C . LEU A 1 175 ? -7.174 -1.482 9.225 1.00 95.56 175 LEU A C 1
ATOM 1305 O O . LEU A 1 175 ? -6.362 -1.112 8.377 1.00 95.56 175 LEU A O 1
ATOM 1309 N N . VAL A 1 176 ? -8.051 -0.649 9.791 1.00 95.00 176 VAL A N 1
ATOM 1310 C CA . VAL A 1 176 ? -8.132 0.779 9.456 1.00 95.00 176 VAL A CA 1
ATOM 1311 C C . VAL A 1 176 ? -6.840 1.495 9.849 1.00 95.00 176 VAL A C 1
ATOM 1313 O O . VAL A 1 176 ? -6.258 2.197 9.021 1.00 95.00 176 VAL A O 1
ATOM 1316 N N . SER A 1 177 ? -6.339 1.275 11.068 1.00 96.12 177 SER A N 1
ATOM 1317 C CA . SER A 1 177 ? -5.061 1.838 11.514 1.00 96.12 177 SER A CA 1
ATOM 1318 C C . SER A 1 177 ? -3.898 1.379 10.632 1.00 96.12 177 SER A C 1
ATOM 1320 O O . SER A 1 177 ? -3.084 2.208 10.231 1.00 96.12 177 SER A O 1
ATOM 1322 N N . TYR A 1 178 ? -3.855 0.099 10.253 1.00 97.25 178 TYR A N 1
ATOM 1323 C CA . TYR A 1 178 ? -2.812 -0.459 9.393 1.00 97.25 178 TYR A CA 1
ATOM 1324 C C . TYR A 1 178 ? -2.789 0.174 8.017 1.00 97.25 178 TYR A C 1
ATOM 1326 O O . TYR A 1 178 ? -1.724 0.591 7.566 1.00 97.25 178 TYR A O 1
ATOM 1334 N N . VAL A 1 179 ? -3.943 0.312 7.367 1.00 96.81 179 VAL A N 1
ATOM 1335 C CA . VAL A 1 179 ? -4.033 0.956 6.052 1.00 96.81 179 VAL A CA 1
ATOM 1336 C C . VAL A 1 179 ? -3.496 2.389 6.109 1.00 96.81 179 VAL A C 1
ATOM 1338 O O . VAL A 1 179 ? -2.691 2.762 5.255 1.00 96.81 179 VAL A O 1
ATOM 1341 N N . ILE A 1 180 ? -3.870 3.160 7.134 1.00 96.75 180 ILE A N 1
ATOM 1342 C CA . ILE A 1 180 ? -3.439 4.556 7.299 1.00 96.75 180 ILE A CA 1
ATOM 1343 C C . ILE A 1 180 ? -1.933 4.636 7.583 1.00 96.75 180 ILE A C 1
ATOM 1345 O O . ILE A 1 180 ? -1.204 5.335 6.879 1.00 96.75 180 ILE A O 1
ATOM 1349 N N . ILE A 1 181 ? -1.447 3.904 8.589 1.00 97.50 181 ILE A N 1
ATOM 1350 C CA . ILE A 1 181 ? -0.046 3.964 9.030 1.00 97.50 181 ILE A CA 1
ATOM 1351 C C . ILE A 1 181 ? 0.888 3.423 7.946 1.00 97.50 181 ILE A C 1
ATOM 1353 O O . ILE A 1 181 ? 1.928 4.023 7.672 1.00 97.50 181 ILE A O 1
ATOM 1357 N N . TYR A 1 182 ? 0.529 2.306 7.310 1.00 97.75 182 TYR A N 1
ATOM 1358 C CA . TYR A 1 182 ? 1.313 1.728 6.223 1.00 97.75 182 TYR A CA 1
ATOM 1359 C C . TYR A 1 182 ? 1.414 2.679 5.033 1.00 97.75 182 TYR A C 1
ATOM 1361 O O . TYR A 1 182 ? 2.517 2.920 4.544 1.00 97.75 182 TYR A O 1
ATOM 1369 N N . HIS A 1 183 ? 0.290 3.256 4.595 1.00 97.75 183 HIS A N 1
ATOM 1370 C CA . HIS A 1 183 ? 0.288 4.191 3.473 1.00 97.75 183 HIS A CA 1
ATOM 1371 C C . HIS A 1 183 ? 1.092 5.459 3.780 1.00 97.75 183 HIS A C 1
ATOM 1373 O O . HIS A 1 183 ? 1.847 5.938 2.935 1.00 97.75 183 HIS A O 1
ATOM 1379 N N . TYR A 1 184 ? 0.979 5.985 5.002 1.00 97.25 184 TYR A N 1
ATOM 1380 C CA . TYR A 1 184 ? 1.711 7.177 5.420 1.00 97.25 184 TYR A CA 1
ATOM 1381 C C . TYR A 1 184 ? 3.228 6.944 5.464 1.00 97.25 184 TYR A C 1
ATOM 1383 O O . TYR A 1 184 ? 3.989 7.690 4.849 1.00 97.25 184 TYR A O 1
ATOM 1391 N N . LEU A 1 185 ? 3.683 5.879 6.134 1.00 97.31 185 LEU A N 1
ATOM 1392 C CA . LEU A 1 185 ? 5.110 5.542 6.204 1.00 97.31 185 LEU A CA 1
ATOM 1393 C C . LEU A 1 185 ? 5.672 5.141 4.831 1.00 97.31 185 LEU A C 1
ATOM 1395 O O . LEU A 1 185 ? 6.809 5.485 4.503 1.00 97.31 185 LEU A O 1
ATOM 1399 N N . GLY A 1 186 ? 4.875 4.459 4.004 1.00 95.75 186 GLY A N 1
ATOM 1400 C CA . GLY A 1 186 ? 5.222 4.139 2.622 1.00 95.75 186 GLY A CA 1
ATOM 1401 C C . GLY A 1 186 ? 5.377 5.395 1.766 1.00 95.75 186 GLY A C 1
ATOM 1402 O O . GLY A 1 186 ? 6.364 5.520 1.041 1.00 95.75 186 GLY A O 1
ATOM 1403 N N . GLY A 1 187 ? 4.463 6.358 1.902 1.00 95.06 187 GLY A N 1
ATOM 1404 C CA . GLY A 1 187 ? 4.543 7.675 1.270 1.00 95.06 187 GLY A CA 1
ATOM 1405 C C . GLY A 1 187 ? 5.775 8.468 1.705 1.00 95.06 187 GLY A C 1
ATOM 1406 O O . GLY A 1 187 ? 6.496 8.985 0.855 1.00 95.06 187 GLY A O 1
ATOM 1407 N N . LEU A 1 188 ? 6.090 8.488 3.005 1.00 96.12 188 LEU A N 1
ATOM 1408 C CA . LEU A 1 188 ? 7.305 9.126 3.520 1.00 96.12 188 LEU A CA 1
ATOM 1409 C C . LEU A 1 188 ? 8.571 8.489 2.932 1.00 96.12 188 LEU A C 1
ATOM 1411 O O . LEU A 1 188 ? 9.492 9.194 2.527 1.00 96.12 188 LEU A O 1
ATOM 1415 N N . ARG A 1 189 ? 8.613 7.156 2.838 1.00 94.06 189 ARG A N 1
ATOM 1416 C CA . ARG A 1 189 ? 9.718 6.438 2.191 1.00 94.06 189 ARG A CA 1
ATOM 1417 C C . ARG A 1 189 ? 9.866 6.844 0.723 1.00 94.06 189 ARG A C 1
ATOM 1419 O O . ARG A 1 189 ? 10.987 7.068 0.282 1.00 94.06 189 ARG A O 1
ATOM 1426 N N . HIS A 1 190 ? 8.761 6.953 -0.015 1.00 93.75 190 HIS A N 1
ATOM 1427 C CA . HIS A 1 190 ? 8.783 7.425 -1.401 1.00 93.75 190 HIS A CA 1
ATOM 1428 C C . HIS A 1 190 ? 9.310 8.860 -1.505 1.00 93.75 190 HIS A C 1
ATOM 1430 O O . HIS A 1 190 ? 10.209 9.105 -2.300 1.00 93.75 190 HIS A O 1
ATOM 1436 N N . PHE A 1 191 ? 8.869 9.759 -0.624 1.00 94.25 191 PHE A N 1
ATOM 1437 C CA . PHE A 1 191 ? 9.387 11.126 -0.565 1.00 94.25 191 PHE A CA 1
ATOM 1438 C C . PHE A 1 191 ? 10.901 11.166 -0.309 1.00 94.25 191 PHE A C 1
ATOM 1440 O O . PHE A 1 191 ? 11.628 11.911 -0.957 1.00 94.25 191 PHE A O 1
ATOM 1447 N N . VAL A 1 192 ? 11.408 10.320 0.595 1.00 92.75 192 VAL A N 1
ATOM 1448 C CA . VAL A 1 192 ? 12.854 10.189 0.837 1.00 92.75 192 VAL A CA 1
ATOM 1449 C C . VAL A 1 192 ? 13.583 9.650 -0.398 1.00 92.75 192 VAL A C 1
ATOM 1451 O O . VAL A 1 192 ? 14.686 10.104 -0.705 1.00 92.75 192 VAL A O 1
ATOM 1454 N N . TRP A 1 193 ? 13.001 8.690 -1.114 1.00 91.38 193 TRP A N 1
ATOM 1455 C CA . TRP A 1 193 ? 13.580 8.142 -2.343 1.00 91.38 193 TRP A CA 1
ATOM 1456 C C . TRP A 1 193 ? 13.664 9.170 -3.470 1.00 91.38 193 TRP A C 1
ATOM 1458 O O . TRP A 1 193 ? 14.671 9.185 -4.175 1.00 91.38 193 TRP A O 1
ATOM 1468 N N . ASP A 1 194 ? 12.692 10.072 -3.577 1.00 90.56 194 ASP A N 1
ATOM 1469 C CA . ASP A 1 194 ? 12.677 11.129 -4.595 1.00 90.56 194 ASP A CA 1
ATOM 1470 C C . ASP A 1 194 ? 13.816 12.152 -4.419 1.00 90.56 194 ASP A C 1
ATOM 1472 O O . ASP A 1 194 ? 14.215 12.814 -5.375 1.00 90.56 194 ASP A O 1
ATOM 1476 N N . LEU A 1 195 ? 14.395 12.256 -3.217 1.00 88.94 195 LEU A N 1
ATOM 1477 C CA . LEU A 1 195 ? 15.549 13.122 -2.941 1.00 88.94 195 LEU A CA 1
ATOM 1478 C C . LEU A 1 195 ? 16.889 12.523 -3.400 1.00 88.94 195 LEU A C 1
ATOM 1480 O O . LEU A 1 195 ? 17.911 13.212 -3.383 1.00 88.94 195 LEU A O 1
ATOM 1484 N N . HIS A 1 196 ? 16.919 11.245 -3.780 1.00 86.25 196 HIS A N 1
ATOM 1485 C CA . HIS A 1 196 ? 18.143 10.554 -4.179 1.00 86.25 196 HIS A CA 1
ATOM 1486 C C . HIS A 1 196 ? 18.310 10.542 -5.702 1.00 86.25 196 HIS A C 1
ATOM 1488 O O . HIS A 1 196 ? 17.349 10.471 -6.463 1.00 86.25 196 HIS A O 1
ATOM 1494 N N . LYS A 1 197 ? 19.564 10.571 -6.168 1.00 83.38 197 LYS A N 1
ATOM 1495 C CA . LYS A 1 197 ? 19.885 10.434 -7.596 1.00 83.38 197 LYS A CA 1
ATOM 1496 C C . LYS A 1 197 ? 19.571 9.012 -8.078 1.00 83.38 197 LYS A C 1
ATOM 1498 O O . LYS A 1 197 ? 19.923 8.044 -7.407 1.00 83.38 197 LYS A O 1
ATOM 1503 N N . ILE A 1 198 ? 18.961 8.897 -9.259 1.00 78.94 198 ILE A N 1
ATOM 1504 C CA . ILE A 1 198 ? 18.513 7.628 -9.859 1.00 78.94 198 ILE A CA 1
ATOM 1505 C C . ILE A 1 198 ? 19.322 7.335 -11.139 1.00 78.94 198 ILE A C 1
ATOM 1507 O O . ILE A 1 198 ? 19.702 8.251 -11.871 1.00 78.94 198 ILE A O 1
ATOM 1511 N N . GLY A 1 199 ? 19.575 6.055 -11.432 1.00 73.69 199 GLY A N 1
ATOM 1512 C CA . GLY A 1 199 ? 20.190 5.592 -12.685 1.00 73.69 199 GLY A CA 1
ATOM 1513 C C . GLY A 1 199 ? 21.720 5.590 -12.660 1.00 73.69 199 GLY A C 1
ATOM 1514 O O . GLY A 1 199 ? 22.325 5.338 -11.624 1.00 73.69 199 GLY A O 1
ATOM 1515 N N . ASN A 1 200 ? 22.366 5.896 -13.791 1.00 73.50 200 ASN A N 1
ATOM 1516 C CA . ASN A 1 200 ? 23.837 5.896 -13.904 1.00 73.50 200 ASN A CA 1
ATOM 1517 C C . ASN A 1 200 ? 24.548 6.916 -12.992 1.00 73.50 200 ASN A C 1
ATOM 1519 O O . ASN A 1 200 ? 25.768 6.875 -12.875 1.00 73.50 200 ASN A O 1
ATOM 1523 N N . ASN A 1 201 ? 23.795 7.813 -12.351 1.00 75.38 201 ASN A N 1
ATOM 1524 C CA . ASN A 1 201 ? 24.294 8.791 -11.383 1.00 75.38 201 ASN A CA 1
ATOM 1525 C C . ASN A 1 201 ? 23.962 8.415 -9.927 1.00 75.38 201 ASN A C 1
ATOM 1527 O O . ASN A 1 201 ? 24.119 9.253 -9.037 1.00 75.38 201 ASN A O 1
ATOM 1531 N N . ALA A 1 202 ? 23.437 7.211 -9.681 1.00 77.38 202 ALA A N 1
ATOM 1532 C CA . ALA A 1 202 ? 23.131 6.744 -8.338 1.00 77.38 202 ALA A CA 1
ATOM 1533 C C . ALA A 1 202 ? 24.426 6.421 -7.583 1.00 77.38 202 ALA A C 1
ATOM 1535 O O . ALA A 1 202 ? 25.268 5.652 -8.052 1.00 77.38 202 ALA A O 1
ATOM 1536 N N . ASP A 1 203 ? 24.573 7.000 -6.392 1.00 80.06 203 ASP A N 1
ATOM 1537 C CA . ASP A 1 203 ? 25.660 6.634 -5.494 1.00 80.06 203 ASP A CA 1
ATOM 1538 C C . ASP A 1 203 ? 25.479 5.189 -5.013 1.00 80.06 203 ASP A C 1
ATOM 1540 O O . ASP A 1 203 ? 24.390 4.798 -4.584 1.00 80.06 203 ASP A O 1
ATOM 1544 N N . ARG A 1 204 ? 26.579 4.423 -4.989 1.00 76.62 204 ARG A N 1
ATOM 1545 C CA . ARG A 1 204 ? 26.637 3.031 -4.480 1.00 76.62 204 ARG A CA 1
ATOM 1546 C C . ARG A 1 204 ? 26.298 2.911 -2.989 1.00 76.62 204 ARG A C 1
ATOM 1548 O O . ARG A 1 204 ? 26.220 1.819 -2.434 1.00 76.62 204 ARG A O 1
ATOM 1555 N N . THR A 1 205 ? 26.155 4.044 -2.312 1.00 80.12 205 THR A N 1
ATOM 1556 C CA . THR A 1 205 ? 25.775 4.164 -0.905 1.00 80.12 205 THR A CA 1
ATOM 1557 C C . THR A 1 205 ? 24.355 4.708 -0.735 1.00 80.12 205 THR A C 1
ATOM 1559 O O . THR A 1 205 ? 23.913 4.887 0.402 1.00 80.12 205 THR A O 1
ATOM 1562 N N . SER A 1 206 ? 23.612 4.936 -1.819 1.00 83.00 206 SER A N 1
ATOM 1563 C CA . SER A 1 206 ? 22.250 5.477 -1.784 1.00 83.00 206 SER A CA 1
ATOM 1564 C C . SER A 1 206 ? 21.254 4.519 -1.122 1.00 83.00 206 SER A C 1
ATOM 1566 O O . SER A 1 206 ? 21.489 3.316 -1.017 1.00 83.00 206 SER A O 1
ATOM 1568 N N . LEU A 1 207 ? 20.115 5.045 -0.660 1.00 85.06 207 LEU A N 1
ATOM 1569 C CA . LEU A 1 207 ? 19.019 4.244 -0.092 1.00 85.06 207 LEU A CA 1
ATOM 1570 C C . LEU A 1 207 ? 18.286 3.373 -1.128 1.00 85.06 207 LEU A C 1
ATOM 1572 O O . LEU A 1 207 ? 17.467 2.540 -0.741 1.00 85.06 207 LEU A O 1
ATOM 1576 N N . LEU A 1 208 ? 18.580 3.568 -2.417 1.00 86.75 208 LEU A N 1
ATOM 1577 C CA . LEU A 1 208 ? 17.974 2.853 -3.542 1.00 86.75 208 LEU A CA 1
ATOM 1578 C C . LEU A 1 208 ? 18.699 1.545 -3.881 1.00 86.75 208 LEU A C 1
ATOM 1580 O O . LEU A 1 208 ? 18.227 0.779 -4.717 1.00 86.75 208 LEU A O 1
ATOM 1584 N N . GLU A 1 209 ? 19.817 1.264 -3.211 1.00 89.50 209 GLU A N 1
ATOM 1585 C CA . GLU A 1 209 ? 20.506 -0.016 -3.324 1.00 89.50 209 GLU A CA 1
ATOM 1586 C C . GLU A 1 209 ? 19.621 -1.168 -2.831 1.00 89.50 209 GLU A C 1
ATOM 1588 O O . GLU A 1 209 ? 19.003 -1.090 -1.764 1.00 89.50 209 GLU A O 1
ATOM 1593 N N . VAL A 1 210 ? 19.609 -2.271 -3.586 1.00 88.62 210 VAL A N 1
ATOM 1594 C CA . VAL A 1 210 ? 18.762 -3.455 -3.348 1.00 88.62 210 VAL A CA 1
ATOM 1595 C C . VAL A 1 210 ? 18.719 -3.900 -1.875 1.00 88.62 210 VAL A C 1
ATOM 1597 O O . VAL A 1 210 ? 17.613 -4.007 -1.337 1.00 88.62 210 VAL A O 1
ATOM 1600 N N . PRO A 1 211 ? 19.851 -4.092 -1.159 1.00 90.56 211 PRO A N 1
ATOM 1601 C CA . PRO A 1 211 ? 19.800 -4.525 0.240 1.00 90.56 211 PRO A CA 1
ATOM 1602 C C . PRO A 1 211 ? 19.110 -3.508 1.164 1.00 90.56 211 PRO A C 1
ATOM 1604 O O . PRO A 1 211 ? 18.396 -3.891 2.092 1.00 90.56 211 PRO A O 1
ATOM 1607 N N . LYS A 1 212 ? 19.269 -2.204 0.912 1.00 91.38 212 LYS A N 1
ATOM 1608 C CA . LYS A 1 212 ? 18.636 -1.148 1.720 1.00 91.38 212 LYS A CA 1
ATOM 1609 C C . LYS A 1 212 ? 17.147 -1.023 1.414 1.00 91.38 212 LYS A C 1
ATOM 1611 O O . LYS A 1 212 ? 16.343 -0.802 2.324 1.00 91.38 212 LYS A O 1
ATOM 1616 N N . VAL A 1 213 ? 16.755 -1.230 0.159 1.00 92.31 213 VAL A N 1
ATOM 1617 C CA . VAL A 1 213 ? 15.346 -1.300 -0.245 1.00 92.31 213 VAL A CA 1
ATOM 1618 C C . VAL A 1 213 ? 14.649 -2.491 0.419 1.00 92.31 213 VAL A C 1
ATOM 1620 O O . VAL A 1 213 ? 13.528 -2.352 0.911 1.00 92.31 213 VAL A O 1
ATOM 1623 N N . GLU A 1 214 ? 15.305 -3.647 0.516 1.00 93.12 214 GLU A N 1
ATOM 1624 C CA . GLU A 1 214 ? 14.744 -4.808 1.213 1.00 93.12 214 GLU A CA 1
ATOM 1625 C C . GLU A 1 214 ? 14.587 -4.572 2.716 1.00 93.12 214 GLU A C 1
ATOM 1627 O O . GLU A 1 214 ? 13.517 -4.844 3.266 1.00 93.12 214 GLU A O 1
ATOM 1632 N N . ILE A 1 215 ? 15.616 -4.029 3.376 1.00 94.12 215 ILE A N 1
ATOM 1633 C CA . ILE A 1 215 ? 15.560 -3.699 4.806 1.00 94.12 215 ILE A CA 1
ATOM 1634 C C . ILE A 1 215 ? 14.451 -2.681 5.065 1.00 94.12 215 ILE A C 1
ATOM 1636 O O . ILE A 1 215 ? 13.585 -2.925 5.899 1.00 94.12 215 ILE A O 1
ATOM 1640 N N . SER A 1 216 ? 14.412 -1.581 4.307 1.00 94.75 216 SER A N 1
ATOM 1641 C CA . SER A 1 216 ? 13.368 -0.562 4.467 1.00 94.75 216 SER A CA 1
ATOM 1642 C C . SER A 1 216 ? 11.962 -1.117 4.225 1.00 94.75 216 SER A C 1
ATOM 1644 O O . SER A 1 216 ? 11.029 -0.711 4.910 1.00 94.75 216 SER A O 1
ATOM 1646 N N . SER A 1 217 ? 11.792 -2.082 3.315 1.00 95.44 217 SER A N 1
ATOM 1647 C CA . SER A 1 217 ? 10.500 -2.740 3.070 1.00 95.44 217 SER A CA 1
ATOM 1648 C C . SER A 1 217 ? 10.071 -3.648 4.225 1.00 95.44 217 SER A C 1
ATOM 1650 O O . SER A 1 217 ? 8.903 -3.627 4.613 1.00 95.44 217 SER A O 1
ATOM 1652 N N . LYS A 1 218 ? 11.002 -4.413 4.811 1.00 95.81 218 LYS A N 1
ATOM 1653 C CA . LYS A 1 218 ? 10.738 -5.236 6.005 1.00 95.81 218 LYS A CA 1
ATOM 1654 C C . LYS A 1 218 ? 10.401 -4.362 7.211 1.00 95.81 218 LYS A C 1
ATOM 1656 O O . LYS A 1 218 ? 9.414 -4.626 7.893 1.00 95.81 218 LYS A O 1
ATOM 1661 N N . THR A 1 219 ? 11.178 -3.301 7.428 1.00 96.00 219 THR A N 1
ATOM 1662 C CA . THR A 1 219 ? 10.934 -2.328 8.497 1.00 96.00 219 THR A CA 1
ATOM 1663 C C . THR A 1 219 ? 9.586 -1.650 8.321 1.00 96.00 219 THR A C 1
ATOM 1665 O O . THR A 1 219 ? 8.851 -1.542 9.291 1.00 96.00 219 THR A O 1
ATOM 1668 N N . LEU A 1 220 ? 9.218 -1.256 7.099 1.00 96.12 220 LEU A N 1
ATOM 1669 C CA . LEU A 1 220 ? 7.913 -0.663 6.816 1.00 96.12 220 LEU A CA 1
ATOM 1670 C C . LEU A 1 220 ? 6.771 -1.616 7.200 1.00 96.12 220 LEU A C 1
ATOM 1672 O O . LEU A 1 220 ? 5.905 -1.245 7.981 1.00 96.12 220 LEU A O 1
ATOM 1676 N N . LEU A 1 221 ? 6.793 -2.860 6.711 1.00 95.25 221 LEU A N 1
ATOM 1677 C CA . LEU A 1 221 ? 5.749 -3.847 7.016 1.00 95.25 221 LEU A CA 1
ATOM 1678 C C . LEU A 1 221 ? 5.641 -4.135 8.521 1.00 95.25 221 LEU A C 1
ATOM 1680 O O . LEU A 1 221 ? 4.536 -4.135 9.066 1.00 95.25 221 LEU A O 1
ATOM 1684 N N . GLY A 1 222 ? 6.779 -4.357 9.184 1.00 96.00 222 GLY A N 1
ATOM 1685 C CA . GLY A 1 222 ? 6.830 -4.683 10.608 1.00 96.00 222 GLY A CA 1
ATOM 1686 C C . GLY A 1 222 ? 6.447 -3.508 11.505 1.00 96.00 222 GLY A C 1
ATOM 1687 O O . GLY A 1 222 ? 5.590 -3.654 12.374 1.00 96.00 222 GLY A O 1
ATOM 1688 N N . ALA A 1 223 ? 7.028 -2.328 11.274 1.00 96.75 223 ALA A N 1
ATOM 1689 C CA . ALA A 1 223 ? 6.743 -1.134 12.065 1.00 96.75 223 ALA A CA 1
ATOM 1690 C C . ALA A 1 223 ? 5.277 -0.714 11.923 1.00 96.75 223 ALA A C 1
ATOM 1692 O O . ALA A 1 223 ? 4.621 -0.457 12.930 1.00 96.75 223 ALA A O 1
ATOM 1693 N N . SER A 1 224 ? 4.727 -0.722 10.704 1.00 97.00 224 SER A N 1
ATOM 1694 C CA . SER A 1 224 ? 3.310 -0.422 10.499 1.00 97.00 224 SER A CA 1
ATOM 1695 C C . SER A 1 224 ? 2.407 -1.404 11.237 1.00 97.00 224 SER A C 1
ATOM 1697 O O . SER A 1 224 ? 1.442 -0.966 11.855 1.00 97.00 224 SER A O 1
ATOM 1699 N N . ALA A 1 225 ? 2.716 -2.705 11.237 1.00 96.69 225 ALA A N 1
ATOM 1700 C CA . ALA A 1 225 ? 1.922 -3.695 11.964 1.00 96.69 225 ALA A CA 1
ATOM 1701 C C . ALA A 1 225 ? 1.944 -3.451 13.481 1.00 96.69 225 ALA A C 1
ATOM 1703 O O . ALA A 1 225 ? 0.888 -3.425 14.108 1.00 96.69 225 ALA A O 1
ATOM 1704 N N . VAL A 1 226 ? 3.121 -3.202 14.062 1.00 97.62 226 VAL A N 1
ATOM 1705 C CA . VAL A 1 226 ? 3.271 -2.958 15.507 1.00 97.62 226 VAL A CA 1
ATOM 1706 C C . VAL A 1 226 ? 2.561 -1.675 15.937 1.00 97.62 226 VAL A C 1
ATOM 1708 O O . VAL A 1 226 ? 1.790 -1.697 16.894 1.00 97.62 226 VAL A O 1
ATOM 1711 N N . ILE A 1 227 ? 2.766 -0.568 15.217 1.00 97.12 227 ILE A N 1
ATOM 1712 C CA . ILE A 1 227 ? 2.122 0.714 15.544 1.00 97.12 227 ILE A CA 1
ATOM 1713 C C . ILE A 1 227 ? 0.600 0.577 15.425 1.00 97.12 227 ILE A C 1
ATOM 1715 O O . ILE A 1 227 ? -0.127 1.033 16.300 1.00 97.12 227 ILE A O 1
ATOM 1719 N N . SER A 1 228 ? 0.109 -0.115 14.396 1.00 96.94 228 SER A N 1
ATOM 1720 C CA . SER A 1 228 ? -1.333 -0.320 14.201 1.00 96.94 228 SER A CA 1
ATOM 1721 C C . SER A 1 228 ? -1.949 -1.210 15.266 1.00 96.94 228 SER A C 1
ATOM 1723 O O . SER A 1 228 ? -3.081 -0.980 15.673 1.00 96.94 228 SER A O 1
ATOM 1725 N N . PHE A 1 229 ? -1.203 -2.205 15.742 1.00 96.94 229 PHE A N 1
ATOM 1726 C CA . PHE A 1 229 ? -1.624 -3.044 16.855 1.00 96.94 229 PHE A CA 1
ATOM 1727 C C . PHE A 1 229 ? -1.763 -2.227 18.142 1.00 96.94 229 PHE A C 1
ATOM 1729 O O . PHE A 1 229 ? -2.786 -2.325 18.813 1.00 96.94 229 PHE A O 1
ATOM 1736 N N . ILE A 1 230 ? -0.788 -1.362 18.440 1.00 96.19 230 ILE A N 1
ATOM 1737 C CA . ILE A 1 230 ? -0.869 -0.435 19.577 1.00 96.19 230 ILE A CA 1
ATOM 1738 C C . ILE A 1 230 ? -2.074 0.499 19.414 1.00 96.19 230 ILE A C 1
ATOM 1740 O O . ILE A 1 230 ? -2.870 0.620 20.337 1.00 96.19 230 ILE A O 1
ATOM 1744 N N . CYS A 1 231 ? -2.263 1.101 18.237 1.00 94.12 231 CYS A N 1
ATOM 1745 C CA . CYS A 1 231 ? -3.411 1.968 17.967 1.00 94.12 231 CYS A CA 1
ATOM 1746 C C . CYS A 1 231 ? -4.760 1.249 18.097 1.00 94.12 231 CYS A C 1
ATOM 1748 O O . CYS A 1 231 ? -5.731 1.877 18.497 1.00 94.12 231 CYS A O 1
ATOM 1750 N N . ALA A 1 232 ? -4.837 -0.044 17.776 1.00 92.88 232 ALA A N 1
ATOM 1751 C CA . ALA A 1 232 ? -6.070 -0.820 17.889 1.00 92.88 232 ALA A CA 1
ATOM 1752 C C . ALA A 1 232 ? -6.459 -1.146 19.340 1.00 92.88 232 ALA A C 1
ATOM 1754 O O . ALA A 1 232 ? -7.632 -1.416 19.608 1.00 92.88 232 ALA A O 1
ATOM 1755 N N . LEU A 1 233 ? -5.484 -1.143 20.255 1.00 91.00 233 LEU A N 1
ATOM 1756 C CA . LEU A 1 233 ? -5.697 -1.349 21.690 1.00 91.00 233 LEU A CA 1
ATOM 1757 C C . LEU A 1 233 ? -6.141 -0.075 22.422 1.00 91.00 233 LEU A C 1
ATOM 1759 O O . LEU A 1 233 ? -6.679 -0.183 23.523 1.00 91.00 233 LEU A O 1
ATOM 1763 N N . LEU A 1 234 ? -5.912 1.097 21.822 1.00 87.62 234 LEU A N 1
ATOM 1764 C CA . LEU A 1 234 ? -6.392 2.391 22.312 1.00 87.62 234 LEU A CA 1
ATOM 1765 C C . LEU A 1 234 ? -7.875 2.619 21.934 1.00 87.62 234 LEU A C 1
ATOM 1767 O O . LEU A 1 234 ? -8.559 3.302 22.722 1.00 87.62 234 LEU A O 1
#

Foldseek 3Di:
DDDDDDDDDDPDDDDDDDDDDDDDDDDDPVVVVVVVVVVVVVVPDDPPVVNVVVVVVVVPPVPPPPPPPPDLCPDPCAQHDDPVDNGDPPPPQDPCNSVVVVVDDDDDDQADPVNPDGPDDDALLNVLVVLLVVLVVVVVVVVVVLVVCVVVVNNVVVVCVQCVDPVRQLVVQLVNQLSVQLNVLSVVVVVQVVPADDDPPGDPPDCPDPVNSNVSSVCSNVVSNVVSNVRSVD

Nearest PDB structures (foldseek):
  7jz2-assembly1_C  TM=6.762E-01  e=1.185E-03  Escherichia coli K-12
  7f4d-assembly1_R  TM=4.484E-01  e=6.126E+00  Homo sapiens
  7yk6-assembly1_R  TM=4.918E-01  e=8.476E+00  Homo sapiens